Protein AF-A0A960WCB0-F1 (afdb_monomer_lite)

Secondary structure (DSSP, 8-state):
-EEEE-TT--EEEEEEEEEE-TTS--SS---THHHHHHHHHHHHHHT-SEEEEEE--STT-HHHHSS-EE-TTTSTTEEEE-GGGHHHHHHHHHHHHHHHHHHHHHHHHHHHHHHHHHHHHHHHHHHHHHHHHHHHHHHHHHHHHHHHHHHHHHHHHHHHHHHHHHHHHHHHHHHHHHT--HHHHSTT-HHHHHHHHHHHT-

Radius of gyration: 57.22 Å; chains: 1; bounding box: 114×31×148 Å

Foldseek 3Di:
DDWDADPVRHTLFFEQEDEEEQPPPDPDQDDPVVCQVVQLVVCVVVVGPAYEYAYCGPVVDPQQVVAWHDPCVPPNRYIYHHPVCVVVVVVVSSVVSVVVVVVVVVVVVVVVVVVVVVVVVVVVVVVVVVVVVVVVVVVVVVVVVVVVVVVVVVVVVVVVVVVVVVVVVVVVVVVVVVVDDQCVVCVPPPVSVVVVVVVVVD

pLDDT: mean 84.19, std 10.33, range [48.31, 97.69]

Structure (mmCIF, N/CA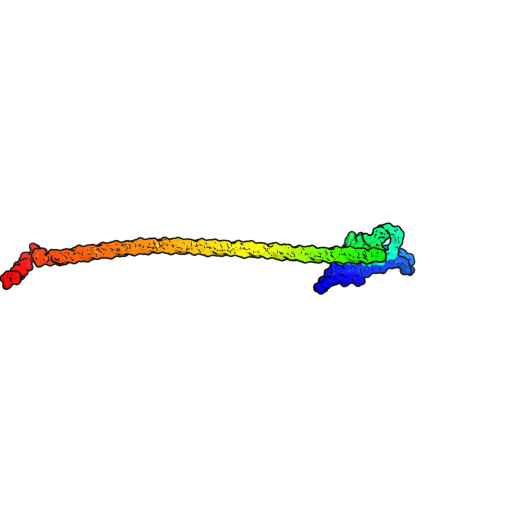/C/O backbone):
data_AF-A0A960WCB0-F1
#
_entry.id   AF-A0A960WCB0-F1
#
loop_
_atom_site.group_PDB
_atom_site.id
_atom_site.type_symbol
_atom_site.label_atom_id
_atom_site.label_alt_id
_atom_site.label_comp_id
_atom_site.label_asym_id
_atom_site.label_entity_id
_atom_site.label_seq_id
_atom_site.pdbx_PDB_ins_code
_atom_site.Cartn_x
_atom_site.Cartn_y
_atom_site.Cartn_z
_atom_site.occupancy
_atom_site.B_iso_or_equiv
_atom_site.auth_seq_id
_atom_site.auth_comp_id
_atom_site.auth_asym_id
_atom_site.auth_atom_id
_atom_site.pdbx_PDB_model_num
ATOM 1 N N . MET A 1 1 ? 25.087 11.482 -22.850 1.00 85.00 1 MET A N 1
ATOM 2 C CA . MET A 1 1 ? 24.171 11.096 -21.756 1.00 85.00 1 MET A CA 1
ATOM 3 C C . MET A 1 1 ? 22.930 11.956 -21.861 1.00 85.00 1 MET A C 1
ATOM 5 O O . MET A 1 1 ? 23.076 13.159 -22.033 1.00 85.00 1 MET A O 1
ATOM 9 N N . TYR A 1 2 ? 21.753 11.348 -21.784 1.00 89.88 2 TYR A N 1
ATOM 10 C CA . TYR A 1 2 ? 20.460 12.027 -21.807 1.00 89.88 2 TYR A CA 1
ATOM 11 C C . TYR A 1 2 ? 19.720 11.721 -20.504 1.00 89.88 2 TYR A C 1
ATOM 13 O O . TYR A 1 2 ? 19.703 10.568 -20.077 1.00 89.88 2 TYR A O 1
ATOM 21 N N . ARG A 1 3 ? 19.157 12.742 -19.859 1.00 92.56 3 ARG A N 1
ATOM 22 C CA . ARG A 1 3 ? 18.283 12.606 -18.690 1.00 92.56 3 ARG A CA 1
ATOM 23 C C . ARG A 1 3 ? 17.112 13.559 -18.855 1.00 92.56 3 ARG A C 1
ATOM 25 O O . ARG A 1 3 ? 17.323 14.714 -19.218 1.00 92.56 3 ARG A O 1
ATOM 32 N N . GLU A 1 4 ? 15.918 13.078 -18.563 1.00 90.56 4 GLU A N 1
ATOM 33 C CA . GLU A 1 4 ? 14.701 13.879 -18.531 1.00 90.56 4 GLU A CA 1
ATOM 34 C C . GLU A 1 4 ? 14.020 13.689 -17.178 1.00 90.56 4 GLU A C 1
ATOM 36 O O . GLU A 1 4 ? 13.984 12.579 -16.646 1.00 90.56 4 GLU A O 1
ATOM 41 N N . ALA A 1 5 ? 13.498 14.777 -16.625 1.00 88.81 5 ALA A N 1
ATOM 42 C CA . AL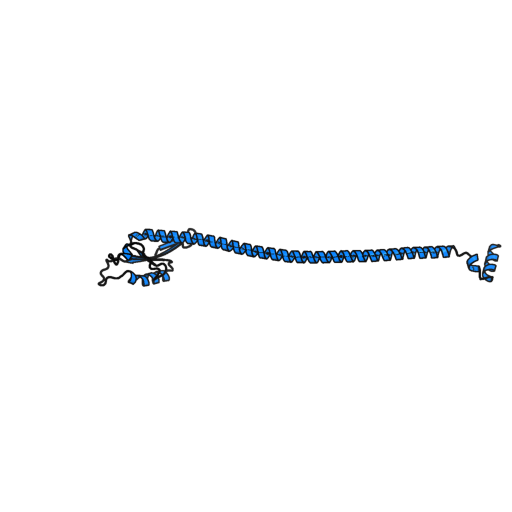A A 1 5 ? 12.741 14.788 -15.385 1.00 88.81 5 ALA A CA 1
ATOM 43 C C . ALA A 1 5 ? 11.401 15.495 -15.604 1.00 88.81 5 ALA A C 1
ATOM 45 O O . ALA A 1 5 ? 11.276 16.320 -16.511 1.00 88.81 5 ALA A O 1
ATOM 46 N N . ASP A 1 6 ? 10.417 15.162 -14.777 1.00 84.69 6 ASP A N 1
ATOM 47 C CA . ASP A 1 6 ? 9.120 15.829 -14.759 1.00 84.69 6 ASP A CA 1
ATOM 48 C C . ASP A 1 6 ? 9.189 17.206 -14.067 1.00 84.69 6 ASP A C 1
ATOM 50 O O . ASP A 1 6 ? 10.235 17.645 -13.575 1.00 84.69 6 ASP A O 1
ATOM 54 N N . GLU A 1 7 ? 8.051 17.900 -14.005 1.00 83.94 7 GLU A N 1
ATOM 55 C CA . GLU A 1 7 ? 7.914 19.203 -13.335 1.00 83.94 7 GLU A CA 1
ATOM 56 C C . GLU A 1 7 ? 8.253 19.148 -11.834 1.00 83.94 7 GLU A C 1
ATOM 58 O O . GLU A 1 7 ? 8.684 20.144 -11.250 1.00 83.94 7 GLU A O 1
ATOM 63 N N . SER A 1 8 ? 8.124 17.971 -11.216 1.00 82.12 8 SER A N 1
ATOM 64 C CA . SER A 1 8 ? 8.460 17.712 -9.812 1.00 82.12 8 SER A CA 1
ATOM 65 C C . SER A 1 8 ? 9.930 17.315 -9.610 1.00 82.12 8 SER A C 1
ATOM 67 O O . SER A 1 8 ? 10.325 16.975 -8.494 1.00 82.12 8 SER A O 1
ATOM 69 N N . LYS A 1 9 ? 10.762 17.389 -10.662 1.00 81.00 9 LYS A N 1
ATOM 70 C CA . LYS A 1 9 ? 12.168 16.944 -10.698 1.00 81.00 9 LYS A CA 1
ATOM 71 C C . LYS A 1 9 ? 12.360 15.442 -10.453 1.00 81.00 9 LYS A C 1
ATOM 73 O O . LYS A 1 9 ? 13.474 15.012 -10.148 1.00 81.00 9 LYS A O 1
ATOM 78 N N . THR A 1 10 ? 11.315 14.638 -10.615 1.00 82.38 10 THR A N 1
ATOM 79 C CA . THR A 1 10 ? 11.418 13.178 -10.627 1.00 82.38 10 THR A CA 1
ATOM 80 C C . THR A 1 10 ? 11.979 12.747 -11.972 1.00 82.38 10 THR A C 1
ATOM 82 O O . THR A 1 10 ? 11.472 13.146 -13.018 1.00 82.38 10 THR A O 1
ATOM 85 N N . GLU A 1 11 ? 13.035 11.936 -11.970 1.00 86.00 11 GLU A N 1
ATOM 86 C CA . GLU A 1 11 ? 13.605 11.415 -13.212 1.00 86.00 11 GLU A CA 1
ATOM 87 C C . GLU A 1 11 ? 12.583 10.539 -13.952 1.00 86.00 11 GLU A C 1
ATOM 89 O O . GLU A 1 11 ? 12.097 9.546 -13.411 1.00 86.00 11 GLU A O 1
ATOM 94 N N . ILE A 1 12 ? 12.274 10.919 -15.194 1.00 86.94 12 ILE A N 1
ATOM 95 C CA . ILE A 1 12 ? 11.419 10.164 -16.112 1.00 86.94 12 ILE A CA 1
ATOM 96 C C . ILE A 1 12 ? 12.257 9.099 -16.805 1.00 86.94 12 ILE A C 1
ATOM 98 O O . ILE A 1 12 ? 11.870 7.941 -16.840 1.00 86.94 12 ILE A O 1
ATOM 102 N N . ILE A 1 13 ? 13.400 9.481 -17.374 1.00 90.81 13 ILE A N 1
ATOM 103 C CA . ILE A 1 13 ? 14.249 8.571 -18.142 1.00 90.81 13 ILE A CA 1
ATOM 104 C C . ILE A 1 13 ? 15.707 9.013 -18.070 1.00 90.81 13 ILE A C 1
ATOM 106 O O . ILE A 1 13 ? 16.021 10.202 -18.139 1.00 90.81 13 ILE A O 1
ATOM 110 N N . SER A 1 14 ? 16.619 8.042 -18.014 1.00 93.56 14 SER A N 1
ATOM 111 C CA . SER A 1 14 ? 18.050 8.270 -18.187 1.00 93.56 14 SER A CA 1
ATOM 112 C C . SER A 1 14 ? 18.688 7.264 -19.140 1.00 93.56 14 SER A C 1
ATOM 114 O O . SER A 1 14 ? 18.562 6.051 -18.983 1.00 93.56 14 SER A O 1
ATOM 116 N N . VAL A 1 15 ? 19.402 7.777 -20.144 1.00 93.75 15 VAL A N 1
ATOM 117 C CA . VAL A 1 15 ? 20.018 6.983 -21.213 1.00 93.75 15 VAL A CA 1
ATOM 118 C C . VAL A 1 15 ? 21.499 7.322 -21.343 1.00 93.75 15 VAL A C 1
ATOM 120 O O . VAL A 1 15 ? 21.900 8.479 -21.538 1.00 93.75 15 VAL A O 1
ATOM 123 N N . MET A 1 16 ? 22.342 6.297 -21.242 1.00 95.56 16 MET A N 1
ATOM 124 C CA . MET A 1 16 ? 23.743 6.377 -21.633 1.00 95.56 16 MET A CA 1
ATOM 125 C C . MET A 1 16 ? 23.880 6.078 -23.125 1.00 95.56 16 MET A C 1
ATOM 127 O O . MET A 1 16 ? 23.311 5.112 -23.614 1.00 95.56 16 MET A O 1
ATOM 131 N N . PHE A 1 17 ? 24.649 6.897 -23.837 1.00 92.00 17 PHE A N 1
ATOM 132 C CA . PHE A 1 17 ? 24.865 6.739 -25.272 1.00 92.00 17 PHE A CA 1
ATOM 133 C C . PHE A 1 17 ? 26.343 6.555 -25.571 1.00 92.00 17 PHE A C 1
ATOM 135 O O . PHE A 1 17 ? 27.166 7.300 -25.036 1.00 92.00 17 PHE A O 1
ATOM 142 N N . GLU A 1 18 ? 26.653 5.645 -26.486 1.00 93.00 18 GLU A N 1
ATOM 143 C CA . GLU A 1 18 ? 27.959 5.553 -27.138 1.00 93.00 18 GLU A CA 1
ATOM 144 C C . GLU A 1 18 ? 27.755 5.537 -28.654 1.00 93.00 18 GLU A C 1
ATOM 146 O O . GLU A 1 18 ? 26.858 4.864 -29.150 1.00 93.00 18 GLU A 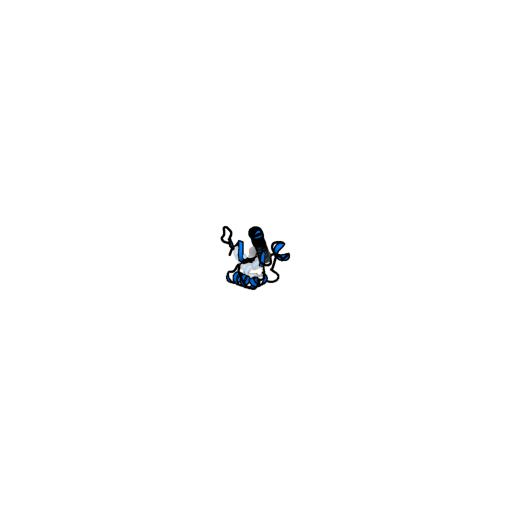O 1
ATOM 151 N N . MET A 1 19 ? 28.549 6.320 -29.386 1.00 89.94 19 MET A N 1
ATOM 152 C CA . MET A 1 19 ? 28.465 6.430 -30.845 1.00 89.94 19 MET A CA 1
ATOM 153 C C . MET A 1 19 ? 29.678 5.758 -31.492 1.00 89.94 19 MET A C 1
ATOM 155 O O . MET A 1 19 ? 30.805 5.944 -31.022 1.00 89.94 19 MET A O 1
ATOM 159 N N . LYS A 1 20 ? 29.461 4.987 -32.563 1.00 89.56 20 LYS A N 1
ATOM 160 C CA . LYS A 1 20 ? 30.517 4.337 -33.353 1.00 89.56 20 LYS A CA 1
ATOM 161 C C . LYS A 1 20 ? 30.297 4.524 -34.843 1.00 89.56 20 LYS A C 1
ATOM 163 O O . LYS A 1 20 ? 29.190 4.352 -35.345 1.00 89.56 20 LYS A O 1
ATOM 168 N N . ASN A 1 21 ? 31.381 4.845 -35.537 1.00 83.06 21 ASN A N 1
ATOM 169 C CA . ASN A 1 21 ? 31.424 4.981 -36.984 1.00 83.06 21 ASN A CA 1
ATOM 170 C C . ASN A 1 21 ? 32.493 4.038 -37.558 1.00 83.06 21 ASN A C 1
ATOM 172 O O . ASN A 1 21 ? 33.471 3.739 -36.877 1.00 83.06 21 ASN A O 1
ATOM 176 N N . GLU A 1 22 ? 32.315 3.586 -38.798 1.00 67.38 22 GLU A N 1
ATOM 177 C CA . GLU A 1 22 ? 33.285 2.746 -39.520 1.00 67.38 22 GLU A CA 1
ATOM 178 C C . GLU A 1 22 ? 34.533 3.523 -39.975 1.00 67.38 22 GLU A C 1
ATOM 180 O O . GLU A 1 22 ? 35.530 2.912 -40.343 1.00 67.38 22 GLU A O 1
ATOM 185 N N . GLY A 1 23 ? 34.496 4.859 -39.925 1.00 61.91 23 GLY A N 1
ATOM 186 C CA . GLY A 1 23 ? 35.533 5.748 -40.463 1.00 61.91 23 GLY A CA 1
ATOM 187 C C . GLY A 1 23 ? 36.812 5.931 -39.636 1.00 61.91 23 GLY A C 1
ATOM 188 O O . GLY A 1 23 ? 37.654 6.720 -40.052 1.00 61.91 23 GLY A O 1
ATOM 189 N N . ASP A 1 24 ? 36.987 5.245 -38.503 1.00 50.78 24 ASP A N 1
ATOM 190 C CA . ASP A 1 24 ? 38.241 5.325 -37.742 1.00 50.78 24 ASP A CA 1
ATOM 191 C C . ASP A 1 24 ? 39.216 4.244 -38.226 1.00 50.78 24 ASP A C 1
ATOM 193 O O . ASP A 1 24 ? 39.050 3.059 -37.920 1.00 50.78 24 ASP A O 1
ATOM 197 N N . GLU A 1 25 ? 40.230 4.689 -38.979 1.00 48.31 25 GLU A N 1
ATOM 198 C CA . GLU A 1 25 ? 41.393 3.966 -39.515 1.00 48.31 25 GLU A CA 1
ATOM 199 C C . GLU A 1 25 ? 42.088 3.072 -38.468 1.00 48.31 25 GLU A C 1
ATOM 201 O O . GLU A 1 25 ? 43.167 3.359 -37.952 1.00 48.31 25 GLU A O 1
ATOM 206 N N . THR A 1 26 ? 41.470 1.950 -38.127 1.00 52.84 26 THR A N 1
ATOM 207 C CA . THR A 1 26 ? 42.063 0.922 -37.283 1.00 52.84 26 THR A CA 1
ATOM 208 C C . THR A 1 26 ? 42.160 -0.358 -38.087 1.00 52.84 26 THR A C 1
ATOM 210 O O . THR A 1 26 ? 41.200 -0.812 -38.704 1.00 52.84 26 THR A O 1
ATOM 213 N N . SER A 1 27 ? 43.349 -0.959 -38.076 1.00 53.19 27 SER A N 1
ATOM 214 C CA . SER A 1 27 ? 43.740 -2.124 -38.881 1.00 53.19 27 SER A CA 1
ATOM 215 C C . SER A 1 27 ? 42.931 -3.404 -38.600 1.00 53.19 27 SER A C 1
ATOM 217 O O . SER A 1 27 ? 43.226 -4.457 -39.154 1.00 53.19 27 SER A O 1
ATOM 219 N N . THR A 1 28 ? 41.914 -3.335 -37.735 1.00 60.34 28 THR A N 1
ATOM 220 C CA . THR A 1 28 ? 40.979 -4.415 -37.404 1.00 60.34 28 THR A CA 1
ATOM 221 C C . THR A 1 28 ? 39.558 -3.855 -37.323 1.00 60.34 28 THR A C 1
ATOM 223 O O . THR A 1 28 ? 39.272 -2.985 -36.503 1.00 60.34 28 THR A O 1
ATOM 226 N N . LYS A 1 29 ? 38.652 -4.364 -38.170 1.00 70.94 29 LYS A N 1
ATOM 227 C CA . LYS A 1 29 ? 37.218 -4.046 -38.105 1.00 70.94 29 LYS A CA 1
ATOM 228 C C . LYS A 1 29 ? 36.665 -4.505 -36.750 1.00 70.94 29 LYS A C 1
ATOM 230 O O . LYS A 1 29 ? 36.654 -5.703 -36.472 1.00 70.94 29 LYS A O 1
ATOM 235 N N . LYS A 1 30 ? 36.228 -3.561 -35.914 1.00 82.62 30 LYS A N 1
ATOM 236 C CA . LYS A 1 30 ? 35.593 -3.842 -34.616 1.00 82.62 30 LYS A CA 1
ATOM 237 C C . LYS A 1 30 ? 34.113 -4.162 -34.794 1.00 82.62 30 LYS A C 1
ATOM 239 O O . LYS A 1 30 ? 33.475 -3.630 -35.702 1.00 82.62 30 LYS A O 1
ATOM 244 N N . LYS A 1 31 ? 33.573 -5.003 -33.915 1.00 89.31 31 LYS A N 1
ATOM 245 C CA . LYS A 1 31 ? 32.153 -5.371 -33.890 1.00 89.31 31 LYS A CA 1
ATOM 246 C C . LYS A 1 31 ? 31.395 -4.556 -32.852 1.00 89.31 31 LYS A C 1
ATOM 248 O O . LYS A 1 31 ? 31.978 -4.052 -31.893 1.00 89.31 31 LYS A O 1
ATOM 253 N N . ASN A 1 32 ? 30.077 -4.471 -33.001 1.00 89.38 32 ASN A N 1
ATOM 254 C CA . ASN A 1 32 ? 29.201 -3.797 -32.042 1.00 89.38 32 ASN A CA 1
ATOM 255 C C . ASN A 1 32 ? 29.340 -4.372 -30.627 1.00 89.38 32 ASN A C 1
ATOM 257 O O . ASN A 1 32 ? 29.374 -3.629 -29.644 1.00 89.38 32 ASN A O 1
ATOM 261 N N . GLU A 1 33 ? 29.496 -5.692 -30.526 1.00 90.44 33 GLU A N 1
ATOM 262 C CA . GLU A 1 33 ? 29.643 -6.388 -29.249 1.00 90.44 33 GLU A CA 1
ATOM 263 C C . GLU A 1 33 ? 30.874 -5.972 -28.435 1.00 90.44 33 GLU A C 1
ATOM 265 O O . GLU A 1 33 ? 30.821 -6.037 -27.203 1.00 90.44 33 GLU A O 1
ATOM 270 N N . ASP A 1 34 ? 31.941 -5.504 -29.091 1.00 91.25 34 ASP A N 1
ATOM 271 C CA . ASP A 1 34 ? 33.197 -5.113 -28.439 1.00 91.25 34 ASP A CA 1
ATOM 272 C C . ASP A 1 34 ? 33.027 -3.875 -27.539 1.00 91.25 34 ASP A C 1
ATOM 274 O O . ASP A 1 34 ? 33.838 -3.624 -26.646 1.00 91.25 34 ASP A O 1
ATOM 278 N N . PHE A 1 35 ? 31.962 -3.095 -27.753 1.00 93.25 35 PHE A N 1
ATOM 279 C CA . PHE A 1 35 ? 31.705 -1.843 -27.037 1.00 93.25 35 PHE A CA 1
ATOM 280 C C . PHE A 1 35 ? 30.689 -1.985 -25.899 1.00 93.25 35 PHE A C 1
ATOM 282 O O . PHE A 1 35 ? 30.670 -1.153 -24.992 1.00 93.25 35 PHE A O 1
ATOM 289 N N . LEU A 1 36 ? 29.882 -3.051 -25.891 1.00 93.94 36 LEU A N 1
ATOM 290 C CA . LEU A 1 36 ? 28.757 -3.193 -24.959 1.00 93.94 36 LEU A CA 1
ATOM 291 C C . LEU A 1 36 ? 29.195 -3.223 -23.492 1.00 93.94 36 LEU A C 1
ATOM 293 O O . LEU A 1 36 ? 28.556 -2.600 -22.651 1.00 93.94 36 LEU A O 1
ATOM 297 N N . ASN A 1 37 ? 30.309 -3.894 -23.187 1.00 96.19 37 ASN A N 1
ATOM 298 C CA . ASN A 1 37 ? 30.811 -3.997 -21.816 1.00 96.19 37 ASN A CA 1
ATOM 299 C C . ASN A 1 37 ? 31.226 -2.633 -21.247 1.00 96.19 37 ASN A C 1
ATOM 301 O O . ASN A 1 37 ? 30.930 -2.299 -20.102 1.00 96.19 37 ASN A O 1
ATOM 305 N N . LYS A 1 38 ? 31.908 -1.826 -22.067 1.00 95.38 38 LYS A N 1
ATOM 306 C CA . LYS A 1 38 ? 32.337 -0.486 -21.668 1.00 95.38 38 LYS A CA 1
ATOM 307 C C . LYS A 1 38 ? 31.129 0.429 -21.482 1.00 95.38 38 LYS A C 1
ATOM 309 O O . LYS A 1 38 ? 31.036 1.108 -20.463 1.00 95.38 38 LYS A O 1
ATOM 314 N N . LEU A 1 39 ? 30.199 0.400 -22.434 1.00 96.06 39 LEU A N 1
ATOM 315 C CA . LEU A 1 39 ? 28.968 1.175 -22.370 1.00 96.06 39 LEU A CA 1
ATOM 316 C C . LEU A 1 39 ? 28.139 0.824 -21.125 1.00 96.06 39 LEU A C 1
ATOM 318 O O . LEU A 1 39 ? 27.625 1.722 -20.459 1.00 96.06 39 LEU A O 1
ATOM 322 N N . ASP A 1 40 ? 28.042 -0.459 -20.770 1.00 96.75 40 ASP A N 1
ATOM 323 C CA . ASP A 1 40 ? 27.351 -0.887 -19.553 1.00 96.75 40 ASP A CA 1
ATOM 324 C C . ASP A 1 40 ? 28.065 -0.409 -18.279 1.00 96.75 40 ASP A C 1
ATOM 326 O O . ASP A 1 40 ? 27.429 0.106 -17.357 1.00 96.75 40 ASP A O 1
ATOM 330 N N . ALA A 1 41 ? 29.398 -0.488 -18.239 1.00 96.50 41 ALA A N 1
ATOM 331 C CA . ALA A 1 41 ? 30.182 0.051 -17.131 1.00 96.50 41 ALA A CA 1
ATOM 332 C C . ALA A 1 41 ? 29.963 1.566 -16.959 1.00 96.50 41 ALA A C 1
ATOM 334 O O . ALA A 1 41 ? 29.756 2.042 -15.837 1.00 96.50 41 ALA A O 1
ATOM 335 N N . ASP A 1 42 ? 29.937 2.320 -18.060 1.00 95.50 42 ASP A N 1
ATOM 336 C CA . ASP A 1 42 ? 29.658 3.757 -18.055 1.00 95.50 42 ASP A CA 1
ATOM 337 C C . ASP A 1 42 ? 28.206 4.058 -17.635 1.00 95.50 42 ASP A C 1
ATOM 339 O O . ASP A 1 42 ? 27.978 4.978 -16.838 1.00 95.50 42 ASP A O 1
ATOM 343 N N . ARG A 1 43 ? 27.231 3.255 -18.092 1.00 95.94 43 ARG A N 1
ATOM 344 C CA . ARG A 1 43 ? 25.817 3.311 -17.671 1.00 95.94 43 ARG A CA 1
ATOM 345 C C . ARG A 1 43 ? 25.696 3.150 -16.157 1.00 95.94 43 ARG A C 1
ATOM 347 O O . ARG A 1 43 ? 25.088 4.002 -15.509 1.00 95.94 43 ARG A O 1
ATOM 354 N N . ASN A 1 44 ? 26.313 2.113 -15.593 1.00 95.00 44 ASN A N 1
ATOM 355 C CA . ASN A 1 44 ? 26.269 1.817 -14.160 1.00 95.00 44 ASN A CA 1
ATOM 356 C C . ASN A 1 44 ? 26.973 2.901 -13.335 1.00 95.00 44 ASN A C 1
ATOM 358 O O . ASN A 1 44 ? 26.407 3.409 -12.370 1.00 95.00 44 ASN A O 1
ATOM 362 N N . LYS A 1 45 ? 28.174 3.328 -13.749 1.00 95.00 45 LYS A N 1
ATOM 363 C CA . LYS A 1 45 ? 28.942 4.382 -13.064 1.00 95.00 45 LYS A CA 1
ATOM 364 C C . LYS A 1 45 ? 28.182 5.701 -12.992 1.00 95.00 45 LYS A C 1
ATOM 366 O O . LYS A 1 45 ? 28.331 6.458 -12.036 1.00 95.00 45 LYS A O 1
ATOM 371 N N . LYS A 1 46 ? 27.412 6.009 -14.032 1.00 93.19 46 LYS A N 1
ATOM 372 C CA . LYS A 1 46 ? 26.638 7.243 -14.110 1.00 93.19 46 LYS A CA 1
ATOM 373 C C . LYS A 1 46 ? 25.215 7.091 -13.592 1.00 93.19 46 LYS A C 1
ATOM 375 O O . LYS A 1 46 ? 24.556 8.118 -13.493 1.00 93.19 46 LYS A O 1
ATOM 380 N N . GLY A 1 47 ? 24.764 5.880 -13.258 1.00 92.50 47 GLY A N 1
ATOM 381 C CA . GLY A 1 47 ? 23.410 5.595 -12.783 1.00 92.50 47 GLY A CA 1
ATOM 382 C C . GLY A 1 47 ? 22.336 5.857 -13.840 1.00 92.50 47 GLY A C 1
ATOM 383 O O . GLY A 1 47 ? 21.333 6.496 -13.534 1.00 92.50 47 GLY A O 1
ATOM 384 N N . CYS A 1 48 ? 22.585 5.497 -15.100 1.00 92.88 48 CYS A N 1
ATOM 385 C CA . CYS A 1 48 ? 21.565 5.558 -16.152 1.00 92.88 48 CYS A CA 1
ATOM 386 C C . CYS A 1 48 ? 20.716 4.285 -16.160 1.00 92.88 48 CYS A C 1
ATOM 388 O O . CYS A 1 48 ? 21.235 3.181 -15.985 1.00 92.88 48 CYS A O 1
ATOM 390 N N . GLU A 1 49 ? 19.428 4.433 -16.446 1.00 92.25 49 GLU A N 1
ATOM 391 C CA . GLU A 1 49 ? 18.509 3.308 -16.580 1.00 92.25 49 GLU A CA 1
ATOM 392 C C . GLU A 1 49 ? 18.780 2.489 -17.850 1.00 92.25 49 GLU A C 1
ATOM 394 O O . GLU A 1 49 ? 18.868 1.264 -17.780 1.00 92.25 49 GLU A O 1
ATOM 399 N N . TYR A 1 50 ? 18.961 3.163 -18.987 1.00 93.00 50 TYR A N 1
ATOM 400 C CA . TYR A 1 50 ? 19.166 2.544 -20.297 1.00 93.00 50 TYR A CA 1
ATOM 401 C C . TYR A 1 50 ? 20.573 2.799 -20.831 1.00 93.00 50 TYR A C 1
ATOM 403 O O . TYR A 1 50 ? 21.207 3.812 -20.512 1.00 93.00 50 TYR A O 1
ATOM 411 N N . ALA A 1 51 ? 21.040 1.912 -21.706 1.00 95.81 51 ALA A N 1
ATOM 412 C CA . ALA A 1 51 ? 22.195 2.162 -22.557 1.00 95.81 51 ALA A CA 1
ATOM 413 C C . ALA A 1 51 ? 21.860 1.906 -24.024 1.00 95.81 51 ALA A C 1
ATOM 415 O O . ALA A 1 51 ? 21.187 0.937 -24.363 1.00 95.81 51 ALA A O 1
ATOM 416 N N . VAL A 1 52 ? 22.338 2.789 -24.895 1.00 93.44 52 VAL A N 1
ATOM 417 C CA . VAL A 1 52 ? 22.091 2.718 -26.331 1.00 93.44 52 VAL A CA 1
ATOM 418 C C . VAL A 1 52 ? 23.399 2.940 -27.084 1.00 93.44 52 VAL A C 1
ATOM 420 O O . VAL A 1 52 ? 23.994 4.020 -27.034 1.00 93.44 52 VAL A O 1
ATOM 423 N N . LEU A 1 53 ? 23.842 1.910 -27.798 1.00 93.69 53 LEU A N 1
ATOM 424 C CA . LEU A 1 53 ? 24.943 1.993 -28.747 1.00 93.69 53 LEU A CA 1
ATOM 425 C C . LEU A 1 53 ? 24.388 2.442 -30.102 1.00 93.69 53 LEU A C 1
ATOM 427 O O . LEU A 1 53 ? 23.617 1.728 -30.738 1.00 93.69 53 LEU A O 1
ATOM 431 N N . VAL A 1 54 ? 24.793 3.621 -30.557 1.00 90.12 54 VAL A N 1
ATOM 432 C CA . VAL A 1 54 ? 24.473 4.139 -31.889 1.00 90.12 54 VAL A CA 1
ATOM 433 C C . VAL A 1 54 ? 25.635 3.796 -32.805 1.00 90.12 54 VAL A C 1
ATOM 435 O O . VAL A 1 54 ? 26.720 4.354 -32.655 1.00 90.12 54 VAL A O 1
ATOM 438 N N . SER A 1 55 ? 25.442 2.872 -33.737 1.00 89.06 55 SER A N 1
ATOM 439 C CA . SER A 1 55 ? 26.553 2.325 -34.510 1.00 89.06 55 SER A CA 1
ATOM 440 C C . SER A 1 55 ? 26.288 2.288 -36.006 1.00 89.06 55 SER A C 1
ATOM 442 O O . SER A 1 55 ? 25.217 1.882 -36.457 1.00 89.06 55 SER A O 1
ATOM 444 N N . LEU A 1 56 ? 27.304 2.658 -36.781 1.00 86.50 56 LEU A N 1
ATOM 445 C CA . LEU A 1 56 ? 27.396 2.393 -38.217 1.00 86.50 56 LEU A CA 1
ATOM 446 C C . LEU A 1 56 ? 28.264 1.167 -38.541 1.00 86.50 56 LEU A C 1
ATOM 448 O O . LEU A 1 56 ? 28.379 0.822 -39.706 1.00 86.50 56 LEU A O 1
ATOM 452 N N . LEU A 1 57 ? 28.832 0.492 -37.532 1.00 87.25 57 LEU A N 1
ATOM 453 C CA . LEU A 1 57 ? 29.659 -0.705 -37.718 1.00 87.25 57 LEU A CA 1
ATOM 454 C C . LEU A 1 57 ? 28.854 -1.883 -38.255 1.00 87.25 57 LEU A C 1
ATOM 456 O O . LEU A 1 57 ? 27.672 -2.030 -37.936 1.00 87.25 57 LEU A O 1
ATOM 460 N N . GLU A 1 58 ? 29.532 -2.780 -38.964 1.00 83.88 58 GLU A N 1
ATOM 461 C CA . GLU A 1 58 ? 28.924 -3.989 -39.518 1.00 83.88 58 GLU A CA 1
ATOM 462 C C . GLU A 1 58 ? 27.781 -3.615 -40.472 1.00 83.88 58 GLU A C 1
ATOM 464 O O . GLU A 1 58 ? 26.643 -4.054 -40.298 1.00 83.88 58 GLU A O 1
ATOM 469 N N . ALA A 1 59 ? 28.067 -2.743 -41.446 1.00 79.56 59 ALA A N 1
ATOM 470 C CA . ALA A 1 59 ? 27.080 -2.236 -42.402 1.00 79.56 59 ALA A CA 1
ATOM 471 C C . ALA A 1 59 ? 26.319 -3.339 -43.164 1.00 79.56 59 ALA A C 1
ATOM 473 O O . ALA A 1 59 ? 25.155 -3.140 -43.493 1.00 79.56 59 ALA A O 1
ATOM 474 N N . ASP A 1 60 ? 26.921 -4.514 -43.368 1.00 79.75 60 ASP A N 1
ATOM 475 C CA . ASP A 1 60 ? 26.301 -5.654 -44.065 1.00 79.75 60 ASP A CA 1
ATOM 476 C C . ASP A 1 60 ? 25.508 -6.597 -43.131 1.00 79.75 60 ASP A C 1
ATOM 478 O O . ASP A 1 60 ? 24.947 -7.595 -43.578 1.00 79.75 60 ASP A O 1
ATOM 482 N N . ASN A 1 61 ? 25.462 -6.325 -41.821 1.00 81.00 61 ASN A N 1
ATOM 483 C CA . ASN A 1 61 ? 24.798 -7.196 -40.849 1.00 81.00 61 ASN A CA 1
ATOM 484 C C . ASN A 1 61 ? 23.282 -6.924 -40.801 1.00 81.00 61 ASN A C 1
ATOM 486 O O . ASN A 1 61 ? 22.833 -5.897 -40.283 1.00 81.00 61 ASN A O 1
ATOM 490 N N . GLU A 1 62 ? 22.489 -7.872 -41.313 1.00 78.12 62 GLU A N 1
ATOM 491 C CA . GLU A 1 62 ? 21.024 -7.773 -41.396 1.00 78.12 62 GLU A CA 1
ATOM 492 C C . GLU A 1 62 ? 20.354 -7.514 -40.040 1.00 78.12 62 GLU A C 1
ATOM 494 O O . GLU A 1 62 ? 19.416 -6.716 -39.964 1.00 78.12 62 GLU A O 1
ATOM 499 N N . LEU A 1 63 ? 20.863 -8.109 -38.954 1.00 80.75 63 LEU A N 1
ATOM 500 C CA . LEU A 1 63 ? 20.290 -7.954 -37.615 1.00 80.75 63 LEU A CA 1
ATOM 501 C C . LEU A 1 63 ? 20.273 -6.480 -37.188 1.00 80.75 63 LEU A C 1
ATOM 503 O O . LEU A 1 63 ? 19.233 -5.958 -36.794 1.00 80.75 63 LEU A O 1
ATOM 507 N N . TYR A 1 64 ? 21.408 -5.789 -37.326 1.00 78.56 64 TYR A N 1
ATOM 508 C CA . TYR A 1 64 ? 21.543 -4.378 -36.946 1.00 78.56 64 TYR A CA 1
ATOM 509 C C . TYR A 1 64 ? 20.913 -3.413 -37.955 1.00 78.56 64 TYR A C 1
ATOM 511 O O . TYR A 1 64 ? 20.632 -2.266 -37.614 1.00 78.56 64 TYR A O 1
ATOM 519 N N . ASN A 1 65 ? 20.659 -3.863 -39.184 1.00 75.00 65 ASN A N 1
ATOM 520 C CA . ASN A 1 65 ? 19.989 -3.062 -40.209 1.00 75.00 65 ASN A CA 1
ATOM 521 C C . ASN A 1 65 ? 18.460 -3.123 -40.134 1.00 75.00 65 ASN A C 1
ATOM 523 O O . ASN A 1 65 ? 17.795 -2.240 -40.672 1.00 75.00 65 ASN A O 1
ATOM 527 N N . THR A 1 66 ? 17.903 -4.121 -39.443 1.00 69.38 66 THR A N 1
ATOM 528 C CA . THR A 1 66 ? 16.449 -4.328 -39.338 1.00 69.38 66 THR A CA 1
ATOM 529 C C . THR A 1 66 ? 15.769 -3.320 -38.400 1.00 69.38 66 THR A C 1
ATOM 531 O O . THR A 1 66 ? 14.560 -3.111 -38.493 1.00 69.38 66 THR A O 1
ATOM 534 N N . GLY A 1 67 ? 16.516 -2.641 -37.520 1.00 74.69 67 GLY A N 1
ATOM 535 C CA . GLY A 1 67 ? 15.949 -1.602 -36.662 1.00 74.69 67 GLY A CA 1
ATOM 536 C C . GLY A 1 67 ? 16.671 -1.400 -35.336 1.00 74.69 67 GLY A C 1
ATOM 537 O O . GLY A 1 67 ? 17.891 -1.262 -35.278 1.00 74.69 67 GLY A O 1
ATOM 538 N N . ILE A 1 68 ? 15.878 -1.340 -34.266 1.00 84.88 68 ILE A N 1
ATOM 539 C CA . ILE A 1 68 ? 16.345 -1.269 -32.880 1.00 84.88 68 ILE A CA 1
ATOM 540 C C . ILE A 1 68 ? 16.573 -2.702 -32.404 1.00 84.88 68 ILE A C 1
ATOM 542 O O . ILE A 1 68 ? 15.619 -3.468 -32.275 1.00 84.88 68 ILE A O 1
ATOM 546 N N . VAL A 1 69 ? 17.825 -3.061 -32.138 1.00 87.88 69 VAL A N 1
ATOM 547 C CA . VAL A 1 69 ? 18.188 -4.395 -31.653 1.00 87.88 69 VAL A CA 1
ATOM 548 C C . VAL A 1 69 ? 18.265 -4.378 -30.134 1.00 87.88 69 VAL A C 1
ATOM 550 O O . VAL A 1 69 ? 19.018 -3.595 -29.553 1.00 87.88 69 VAL A O 1
ATOM 553 N N . ASP A 1 70 ? 17.493 -5.252 -29.494 1.00 85.88 70 ASP A N 1
ATOM 554 C CA . ASP A 1 70 ? 17.533 -5.462 -28.050 1.00 85.88 70 ASP A CA 1
ATOM 555 C C . ASP A 1 70 ? 18.692 -6.394 -27.665 1.00 85.88 70 ASP A C 1
ATOM 557 O O . ASP A 1 70 ? 18.763 -7.544 -28.098 1.00 85.88 70 ASP A O 1
ATOM 561 N N . MET A 1 71 ? 19.597 -5.893 -26.825 1.00 90.69 71 MET A N 1
ATOM 562 C CA . MET A 1 71 ? 20.737 -6.629 -26.272 1.00 90.69 71 MET A CA 1
ATOM 563 C C . MET A 1 71 ? 20.554 -6.939 -24.779 1.00 90.69 71 MET A C 1
ATOM 565 O O . MET A 1 71 ? 21.521 -7.301 -24.099 1.00 90.69 71 MET A O 1
ATOM 569 N N . SER A 1 72 ? 19.323 -6.837 -24.262 1.00 86.62 72 SER A N 1
ATOM 570 C CA . SER A 1 72 ? 18.975 -7.079 -22.854 1.00 86.62 72 SER A CA 1
ATOM 571 C C . SER A 1 72 ? 19.327 -8.478 -22.353 1.00 86.62 72 SER A C 1
ATOM 573 O O . SER A 1 72 ? 19.539 -8.660 -21.156 1.00 86.62 72 SER A O 1
ATOM 575 N N . TYR A 1 73 ? 19.458 -9.454 -23.256 1.00 88.44 73 TYR A N 1
ATOM 576 C CA . TYR A 1 73 ? 19.932 -10.802 -22.933 1.00 88.44 73 TYR A CA 1
ATOM 577 C C . TYR A 1 73 ? 21.406 -10.841 -22.490 1.00 88.44 73 TYR A C 1
ATOM 579 O O . TYR A 1 73 ? 21.809 -11.778 -21.804 1.00 88.44 73 TYR A O 1
ATOM 587 N N . LYS A 1 74 ? 22.213 -9.847 -22.890 1.00 91.50 74 LYS A N 1
ATOM 588 C CA . LYS A 1 74 ? 23.638 -9.733 -22.542 1.00 91.50 74 LYS A CA 1
ATOM 589 C C . LYS A 1 74 ? 23.868 -8.686 -21.453 1.00 91.50 74 LYS A C 1
ATOM 591 O O . LYS A 1 74 ? 24.582 -8.957 -20.493 1.00 91.50 74 LYS A O 1
ATOM 596 N N . TYR A 1 75 ? 23.249 -7.514 -21.596 1.00 92.88 75 TYR A N 1
ATOM 597 C CA . TYR A 1 75 ? 23.303 -6.420 -20.624 1.00 92.88 75 TYR A CA 1
ATOM 598 C C . TYR A 1 75 ? 21.903 -5.830 -20.451 1.00 92.88 75 TYR A C 1
ATOM 600 O O . TYR A 1 75 ? 21.337 -5.391 -21.448 1.00 92.88 75 TYR A O 1
ATOM 608 N N . PRO A 1 76 ? 21.326 -5.783 -19.239 1.00 91.25 76 PRO A N 1
ATOM 609 C CA . PRO A 1 76 ? 19.950 -5.333 -19.048 1.00 91.25 76 PRO A CA 1
ATOM 610 C C . PRO A 1 76 ? 19.692 -3.937 -19.627 1.00 91.25 76 PRO A C 1
ATOM 612 O O . PRO A 1 76 ? 20.472 -3.017 -19.382 1.00 91.25 76 PRO A O 1
ATOM 615 N N . LYS A 1 77 ? 18.564 -3.765 -20.334 1.00 92.12 77 LYS A N 1
ATOM 616 C CA . LYS A 1 77 ? 18.122 -2.469 -20.885 1.00 92.12 77 LYS A CA 1
ATOM 617 C C . LYS A 1 77 ? 19.142 -1.836 -21.852 1.00 92.12 77 LYS A C 1
ATOM 619 O O . LYS A 1 77 ? 19.285 -0.610 -21.907 1.00 92.12 77 LYS A O 1
ATOM 624 N N . MET A 1 78 ? 19.850 -2.684 -22.597 1.00 93.75 78 MET A N 1
ATOM 625 C CA . MET A 1 78 ? 20.842 -2.306 -23.601 1.00 93.75 78 MET A CA 1
ATOM 626 C C . MET A 1 78 ? 20.257 -2.439 -25.004 1.00 93.75 78 MET A C 1
ATOM 628 O O . MET A 1 78 ? 19.722 -3.489 -25.347 1.00 93.75 78 MET A O 1
ATOM 632 N N . TYR A 1 79 ? 20.440 -1.423 -25.843 1.00 91.12 79 TYR A N 1
ATOM 633 C CA . TYR A 1 79 ? 20.008 -1.449 -27.239 1.00 91.12 79 TYR A CA 1
ATOM 634 C C . TYR A 1 79 ? 21.141 -1.065 -28.184 1.00 91.12 79 TYR A C 1
ATOM 636 O O . TYR A 1 79 ? 21.999 -0.248 -27.848 1.00 91.12 79 TYR A O 1
ATOM 644 N N . VAL A 1 80 ? 21.117 -1.618 -29.393 1.00 90.50 80 VAL A N 1
ATOM 645 C CA . VAL A 1 80 ? 21.978 -1.197 -30.503 1.00 90.50 80 VAL A CA 1
ATOM 646 C C . VAL A 1 80 ? 21.089 -0.659 -31.610 1.00 90.50 80 VAL A C 1
ATOM 648 O O . VAL A 1 80 ? 20.114 -1.301 -31.999 1.00 90.50 80 VAL A O 1
ATOM 651 N N . IL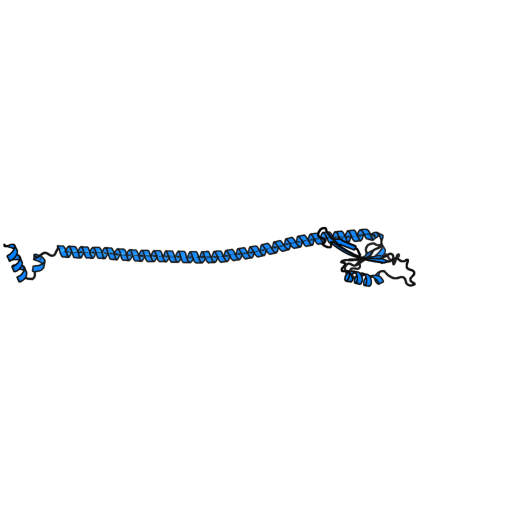E A 1 81 ? 21.409 0.529 -32.108 1.00 87.06 81 ILE A N 1
ATOM 652 C CA . ILE A 1 81 ? 20.625 1.199 -33.142 1.00 87.06 81 ILE A CA 1
ATOM 653 C C . ILE A 1 81 ? 21.524 1.766 -34.234 1.00 87.06 81 ILE A C 1
ATOM 655 O O . ILE A 1 81 ? 22.671 2.149 -33.991 1.00 87.06 81 ILE A O 1
ATOM 659 N N . ARG A 1 82 ? 20.955 1.933 -35.426 1.00 84.38 82 ARG A N 1
ATOM 660 C CA . ARG A 1 82 ? 21.503 2.851 -36.429 1.00 84.38 82 ARG A CA 1
ATOM 661 C C . ARG A 1 82 ? 21.092 4.304 -36.121 1.00 84.38 82 ARG A C 1
ATOM 663 O O . ARG A 1 82 ? 20.049 4.510 -35.491 1.00 84.38 82 ARG A O 1
ATOM 670 N N . PRO A 1 83 ? 21.844 5.324 -36.582 1.00 84.56 83 PRO A N 1
ATOM 671 C CA . PRO A 1 83 ? 21.545 6.731 -36.292 1.00 84.56 83 PRO A CA 1
ATOM 672 C C . PRO A 1 83 ? 20.119 7.181 -36.650 1.00 84.56 83 PRO A C 1
ATOM 674 O O . PRO A 1 83 ? 19.536 7.982 -35.923 1.00 84.56 83 PRO A O 1
ATOM 677 N N . GLN A 1 84 ? 19.512 6.635 -37.709 1.00 81.62 84 GLN A N 1
ATOM 678 C CA . GLN A 1 84 ? 18.140 6.969 -38.116 1.00 81.62 84 GLN A CA 1
ATOM 679 C C . GLN A 1 84 ? 17.071 6.581 -37.082 1.00 81.62 84 GLN A C 1
ATOM 681 O O . GLN A 1 84 ? 15.997 7.176 -37.057 1.00 81.62 84 GLN A O 1
ATOM 686 N N . PHE A 1 85 ? 17.361 5.623 -36.196 1.00 79.62 85 PHE A N 1
ATOM 687 C CA . PHE A 1 85 ? 16.441 5.189 -35.142 1.00 79.62 85 PHE A CA 1
ATOM 688 C C . PHE A 1 85 ? 16.633 5.942 -33.821 1.00 79.62 85 PHE A C 1
ATOM 690 O O . PHE A 1 85 ? 15.939 5.645 -32.851 1.00 79.62 85 PHE A O 1
ATOM 697 N N . PHE A 1 86 ? 17.530 6.935 -33.770 1.00 82.06 86 PHE A N 1
ATOM 698 C CA . PHE A 1 86 ? 17.857 7.668 -32.546 1.00 82.06 86 PHE A CA 1
ATOM 699 C C . PHE A 1 86 ? 16.649 8.375 -31.923 1.00 82.06 86 PHE A C 1
ATOM 701 O O . PHE A 1 86 ? 16.385 8.230 -30.730 1.00 82.06 86 PHE A O 1
ATOM 708 N N . ILE A 1 87 ? 15.885 9.108 -32.734 1.00 80.94 87 ILE A N 1
ATOM 709 C CA . ILE A 1 87 ? 14.668 9.778 -32.266 1.00 80.94 87 ILE A CA 1
ATOM 710 C C . ILE A 1 87 ? 13.588 8.746 -31.887 1.00 80.94 87 ILE A C 1
ATOM 712 O O . ILE A 1 87 ? 13.109 8.810 -30.754 1.00 80.94 87 ILE A O 1
ATOM 716 N N . PRO A 1 88 ? 13.258 7.748 -32.740 1.00 84.00 88 PRO A N 1
ATOM 717 C CA . PRO A 1 88 ? 12.301 6.697 -32.390 1.00 84.00 88 PRO A CA 1
ATOM 718 C C . PRO A 1 88 ? 12.567 5.978 -31.061 1.00 84.00 88 PRO A C 1
ATOM 720 O O . PRO A 1 88 ? 11.633 5.820 -30.275 1.00 84.00 88 PRO A O 1
ATOM 723 N N . ILE A 1 89 ? 13.810 5.560 -30.774 1.00 84.88 89 ILE A N 1
ATOM 724 C CA . ILE A 1 89 ? 14.099 4.843 -29.521 1.00 84.88 89 ILE A CA 1
ATOM 725 C C . ILE A 1 89 ? 13.925 5.749 -28.302 1.00 84.88 89 ILE A C 1
ATOM 727 O O . ILE A 1 89 ? 13.352 5.319 -27.306 1.00 84.88 89 ILE A O 1
ATOM 731 N N . ILE A 1 90 ? 14.348 7.016 -28.378 1.00 85.31 90 ILE A N 1
ATOM 732 C CA . ILE A 1 90 ? 14.158 7.963 -27.275 1.00 85.31 90 ILE A CA 1
ATOM 733 C C . ILE A 1 90 ? 12.673 8.172 -26.999 1.00 85.31 90 ILE A C 1
ATOM 735 O O . ILE A 1 90 ? 12.255 8.105 -25.845 1.00 85.31 90 ILE A O 1
ATOM 739 N N . THR A 1 91 ? 11.864 8.361 -28.042 1.00 84.88 91 THR A N 1
ATOM 740 C CA . THR A 1 91 ? 10.414 8.511 -27.892 1.00 84.88 91 THR A CA 1
ATOM 741 C C . THR A 1 91 ? 9.775 7.269 -27.271 1.00 84.88 91 THR A C 1
ATOM 743 O O . THR A 1 91 ? 8.956 7.400 -26.362 1.00 84.88 91 THR A O 1
ATOM 746 N N . LEU A 1 92 ? 10.163 6.070 -27.715 1.00 84.00 92 LEU A N 1
ATOM 747 C CA . LEU A 1 92 ? 9.631 4.814 -27.185 1.00 84.00 92 LEU A CA 1
ATOM 748 C C . LEU A 1 92 ? 9.971 4.647 -25.703 1.00 84.00 92 LEU A C 1
ATOM 750 O O . LEU A 1 92 ? 9.075 4.409 -24.893 1.00 84.00 92 LEU A O 1
ATOM 754 N N . LEU A 1 93 ? 11.246 4.813 -25.344 1.00 87.50 93 LEU A N 1
ATOM 755 C CA . LEU A 1 93 ? 11.697 4.662 -23.962 1.00 87.50 93 LEU A CA 1
ATOM 756 C C . LEU A 1 93 ? 11.055 5.710 -23.047 1.00 87.50 93 LEU A C 1
ATOM 758 O O . LEU A 1 93 ? 10.609 5.373 -21.952 1.00 87.50 93 LEU A O 1
ATOM 762 N N . ARG A 1 94 ? 10.945 6.962 -23.505 1.00 87.44 94 ARG A N 1
ATOM 763 C CA . ARG A 1 94 ? 10.287 8.040 -22.757 1.00 87.44 94 ARG A CA 1
ATOM 764 C C . ARG A 1 94 ? 8.820 7.720 -22.489 1.00 87.44 94 ARG A C 1
ATOM 766 O O . ARG A 1 94 ? 8.379 7.803 -21.348 1.00 87.44 94 ARG A O 1
ATOM 773 N N . ASN A 1 95 ? 8.068 7.324 -23.516 1.00 83.81 95 ASN A N 1
ATOM 774 C CA . ASN A 1 95 ? 6.647 7.004 -23.369 1.00 83.81 95 ASN A CA 1
ATOM 775 C C . ASN A 1 95 ? 6.430 5.804 -22.438 1.00 83.81 95 ASN A C 1
ATOM 777 O O . ASN A 1 95 ? 5.532 5.832 -21.597 1.00 83.81 95 ASN A O 1
ATOM 781 N N . ALA A 1 96 ? 7.270 4.771 -22.546 1.00 82.50 96 ALA A N 1
ATOM 782 C CA . ALA A 1 96 ? 7.228 3.628 -21.639 1.00 82.50 96 ALA A CA 1
ATOM 783 C C . ALA A 1 96 ? 7.483 4.051 -20.183 1.00 82.50 96 ALA A C 1
ATOM 785 O O . ALA A 1 96 ? 6.765 3.616 -19.282 1.00 82.50 96 ALA A O 1
ATOM 786 N N . ALA A 1 97 ? 8.458 4.934 -19.959 1.00 85.69 97 ALA A N 1
ATOM 787 C CA . ALA A 1 97 ? 8.797 5.410 -18.628 1.00 85.69 97 ALA A CA 1
ATOM 788 C C . ALA A 1 97 ? 7.707 6.310 -18.014 1.00 85.69 97 ALA A C 1
ATOM 790 O O . ALA A 1 97 ? 7.340 6.118 -16.854 1.00 85.69 97 ALA A O 1
ATOM 791 N N . VAL A 1 98 ? 7.117 7.222 -18.799 1.00 85.44 98 VAL A N 1
ATOM 792 C CA . VAL A 1 98 ? 5.977 8.057 -18.370 1.00 85.44 98 VAL A CA 1
ATOM 793 C C . VAL A 1 98 ? 4.778 7.189 -17.982 1.00 85.44 98 VAL A C 1
ATOM 795 O O . VAL A 1 98 ? 4.215 7.364 -16.901 1.00 85.44 98 VAL A O 1
ATOM 798 N N . ASN A 1 99 ? 4.424 6.206 -18.814 1.00 82.00 99 ASN A N 1
ATOM 799 C CA . ASN A 1 99 ? 3.321 5.294 -18.515 1.00 82.00 99 ASN A CA 1
ATOM 800 C C . ASN A 1 99 ? 3.603 4.482 -17.243 1.00 82.00 99 ASN A C 1
ATOM 802 O O . ASN A 1 99 ? 2.750 4.388 -16.364 1.00 82.00 99 ASN A O 1
ATOM 806 N N . ALA A 1 100 ? 4.812 3.928 -17.094 1.00 80.06 100 ALA A N 1
ATOM 807 C CA . ALA A 1 100 ? 5.190 3.170 -15.901 1.00 80.06 100 ALA A CA 1
ATOM 808 C C . ALA A 1 100 ? 5.108 4.012 -14.613 1.00 80.06 100 ALA A C 1
ATOM 810 O O . ALA A 1 100 ? 4.729 3.493 -13.559 1.00 80.06 100 ALA A O 1
ATOM 811 N N . MET A 1 101 ? 5.425 5.307 -14.689 1.00 78.00 101 MET A N 1
ATOM 812 C CA . MET A 1 101 ? 5.310 6.237 -13.565 1.00 78.00 101 MET A CA 1
ATOM 813 C C . MET A 1 101 ? 3.850 6.462 -13.154 1.00 78.00 101 MET A C 1
ATOM 815 O O . MET A 1 101 ? 3.541 6.381 -11.963 1.00 78.00 101 MET A O 1
ATOM 819 N N . GLN A 1 102 ? 2.949 6.655 -14.124 1.00 77.44 102 GLN A N 1
ATOM 820 C CA . GLN A 1 102 ? 1.507 6.751 -13.872 1.00 77.44 102 GLN A CA 1
ATOM 821 C C . GLN A 1 102 ? 0.985 5.486 -13.179 1.00 77.44 102 GLN A C 1
ATOM 823 O O . GLN A 1 102 ? 0.441 5.576 -12.079 1.00 77.44 102 GLN A O 1
ATOM 828 N N . TYR A 1 103 ? 1.275 4.301 -13.724 1.00 70.69 103 TYR A N 1
ATOM 829 C CA . TYR A 1 103 ? 0.870 3.029 -13.111 1.00 70.69 103 TYR A CA 1
ATOM 830 C C . TYR A 1 103 ? 1.412 2.843 -11.688 1.00 70.69 103 TYR A C 1
ATOM 832 O O . TYR A 1 103 ? 0.706 2.361 -10.802 1.00 70.69 103 TYR A O 1
ATOM 840 N N . LYS A 1 104 ? 2.668 3.230 -11.431 1.00 73.94 104 LYS A N 1
ATOM 841 C CA . LYS A 1 104 ? 3.260 3.148 -10.088 1.00 73.94 104 LYS A CA 1
ATOM 842 C C . LYS A 1 104 ? 2.564 4.090 -9.102 1.00 73.94 104 LYS A C 1
ATOM 844 O O . LYS A 1 104 ? 2.390 3.714 -7.942 1.00 73.94 104 LYS A O 1
ATOM 849 N N . SER A 1 105 ? 2.172 5.282 -9.553 1.00 77.56 105 SER A N 1
ATOM 850 C CA . SER A 1 105 ? 1.429 6.249 -8.739 1.00 77.56 105 SER A CA 1
ATOM 851 C C . SER A 1 105 ? 0.022 5.744 -8.397 1.00 77.56 105 SER A C 1
ATOM 853 O O . SER A 1 105 ? -0.353 5.743 -7.226 1.00 77.56 105 SER A O 1
ATOM 855 N N . GLU A 1 106 ? -0.704 5.186 -9.369 1.00 73.69 106 GLU A N 1
ATOM 856 C CA . GLU A 1 106 ? -2.026 4.586 -9.158 1.00 73.69 106 GLU A CA 1
ATOM 857 C C . GLU A 1 106 ? -1.961 3.390 -8.203 1.00 73.69 106 GLU A C 1
ATOM 859 O O . GLU A 1 106 ? -2.748 3.289 -7.261 1.00 73.69 106 GLU A O 1
ATOM 864 N N . LEU A 1 107 ? -0.967 2.511 -8.370 1.00 71.19 107 LEU A N 1
ATOM 865 C CA . LEU A 1 107 ? -0.775 1.369 -7.478 1.00 71.19 107 LEU A CA 1
ATOM 866 C C . LEU A 1 107 ? -0.472 1.805 -6.036 1.00 71.19 107 LEU A C 1
ATOM 868 O O . LEU A 1 107 ? -0.904 1.145 -5.090 1.00 71.19 107 LEU A O 1
ATOM 872 N N . ALA A 1 108 ? 0.272 2.899 -5.851 1.00 71.75 108 ALA A N 1
ATOM 873 C CA . ALA A 1 108 ? 0.538 3.456 -4.527 1.00 71.75 108 ALA A CA 1
ATOM 874 C C . ALA A 1 108 ? -0.746 3.981 -3.864 1.00 71.75 108 ALA A C 1
ATOM 876 O O . ALA A 1 108 ? -0.965 3.705 -2.684 1.00 71.75 108 ALA A O 1
ATOM 877 N N . VAL A 1 109 ? -1.619 4.652 -4.625 1.00 73.94 109 VAL A N 1
ATOM 878 C CA . VAL A 1 109 ? -2.941 5.101 -4.151 1.00 73.94 109 VAL A CA 1
ATOM 879 C C . VAL A 1 109 ? -3.805 3.909 -3.730 1.00 73.94 109 VAL A C 1
ATOM 881 O O . VAL A 1 109 ? -4.327 3.898 -2.617 1.00 73.94 109 VAL A O 1
ATOM 884 N N . VAL A 1 110 ? -3.891 2.865 -4.560 1.00 70.25 110 VAL A N 1
ATOM 885 C CA . VAL A 1 110 ? -4.666 1.648 -4.247 1.00 70.25 110 VAL A CA 1
ATOM 886 C C . VAL A 1 110 ? -4.129 0.939 -2.998 1.00 70.25 110 VAL A C 1
ATOM 888 O O . VAL A 1 110 ? -4.897 0.484 -2.151 1.00 70.25 110 VAL A O 1
ATOM 891 N N . LYS A 1 111 ? -2.803 0.850 -2.833 1.00 64.94 111 LYS A N 1
ATOM 892 C CA . LYS A 1 111 ? -2.198 0.268 -1.623 1.00 64.94 111 LYS A CA 1
ATOM 893 C C . LYS A 1 111 ? -2.503 1.085 -0.368 1.00 64.94 111 LYS A C 1
ATOM 895 O O . LYS A 1 111 ? -2.787 0.485 0.664 1.00 64.94 111 LYS A O 1
ATOM 900 N N . ALA A 1 112 ? -2.461 2.415 -0.451 1.00 66.31 112 ALA A N 1
ATOM 901 C CA . ALA A 1 112 ? -2.806 3.286 0.670 1.00 66.31 112 ALA A CA 1
ATOM 902 C C . ALA A 1 112 ? -4.274 3.108 1.095 1.00 66.31 112 ALA A C 1
ATOM 904 O O . ALA A 1 112 ? -4.548 2.981 2.285 1.00 66.31 112 ALA A O 1
ATOM 905 N N . GLN A 1 113 ? -5.194 2.993 0.131 1.00 60.03 113 GLN A N 1
ATOM 906 C CA . GLN A 1 113 ? -6.612 2.727 0.403 1.00 60.03 113 GLN A CA 1
ATOM 907 C C . GLN A 1 113 ? -6.841 1.383 1.117 1.00 60.03 113 GLN A C 1
ATOM 909 O O . GLN A 1 113 ? -7.639 1.314 2.046 1.00 60.03 113 GLN A O 1
ATOM 914 N N . ASN A 1 114 ? -6.117 0.320 0.749 1.00 63.34 114 ASN A N 1
ATOM 915 C CA . ASN A 1 114 ? -6.251 -0.984 1.419 1.00 63.34 114 ASN A CA 1
ATOM 916 C C . ASN A 1 114 ? -5.763 -0.979 2.884 1.00 63.34 114 ASN A C 1
ATOM 918 O O . ASN A 1 114 ? -6.316 -1.693 3.723 1.00 63.34 114 ASN A O 1
ATOM 922 N N . ILE A 1 115 ? -4.735 -0.182 3.203 1.00 64.19 115 ILE A N 1
ATOM 923 C CA . ILE A 1 115 ? -4.245 -0.024 4.585 1.00 64.19 115 ILE A CA 1
ATOM 924 C C . ILE A 1 115 ? -5.299 0.689 5.445 1.00 64.19 115 ILE A C 1
ATOM 926 O O . ILE A 1 115 ? -5.521 0.295 6.588 1.00 64.19 115 ILE A O 1
ATOM 930 N N . ASP A 1 116 ? -5.985 1.683 4.880 1.00 61.22 116 ASP A N 1
ATOM 931 C CA . ASP A 1 116 ? -7.038 2.439 5.565 1.00 61.22 116 ASP A CA 1
ATOM 932 C C . ASP A 1 116 ? -8.247 1.553 5.922 1.00 61.22 116 ASP A C 1
ATOM 934 O O . ASP A 1 116 ? -8.701 1.538 7.064 1.00 61.22 116 ASP A O 1
ATOM 938 N N . VAL A 1 117 ? -8.689 0.691 4.995 1.00 65.75 117 VAL A N 1
ATOM 939 C CA . VAL A 1 117 ? -9.773 -0.280 5.254 1.00 65.75 117 VAL A CA 1
ATOM 940 C C . VAL A 1 117 ? -9.421 -1.238 6.396 1.00 65.75 117 VAL A C 1
ATOM 942 O O . VAL A 1 117 ? -10.258 -1.502 7.255 1.00 65.75 117 VAL A O 1
ATOM 945 N N . THR A 1 118 ? -8.178 -1.724 6.447 1.00 71.50 118 THR A N 1
ATOM 946 C CA . THR A 1 118 ? -7.738 -2.646 7.510 1.00 71.50 118 THR A CA 1
ATOM 947 C C . THR A 1 118 ? -7.714 -1.957 8.878 1.00 71.50 118 THR A C 1
ATOM 949 O O . THR A 1 118 ? -8.133 -2.539 9.878 1.00 71.50 118 THR A O 1
ATOM 952 N N . ASN A 1 119 ? -7.248 -0.705 8.940 1.00 77.50 119 ASN A N 1
ATOM 953 C CA . ASN A 1 119 ? -7.266 0.076 10.178 1.00 77.50 119 ASN A CA 1
ATOM 954 C C . ASN A 1 119 ? -8.699 0.343 10.644 1.00 77.50 119 ASN A C 1
ATOM 956 O O . ASN A 1 119 ? -9.008 0.133 11.815 1.00 77.50 119 ASN A O 1
ATOM 960 N N . PHE A 1 120 ? -9.585 0.711 9.719 1.00 76.81 120 PHE A N 1
ATOM 961 C CA . PHE A 1 120 ? -10.998 0.910 10.010 1.00 76.81 120 PHE A CA 1
ATOM 962 C C . PHE A 1 120 ? -11.671 -0.363 10.547 1.00 76.81 120 PHE A C 1
ATOM 964 O O . PHE A 1 120 ? -12.399 -0.300 11.536 1.00 76.81 120 PHE A O 1
ATOM 971 N N . GLU A 1 121 ? -11.415 -1.533 9.949 1.00 75.25 121 GLU A N 1
ATOM 972 C CA . GLU A 1 121 ? -11.955 -2.808 10.445 1.00 75.25 121 GLU A CA 1
ATOM 973 C C . GLU A 1 121 ? -11.478 -3.133 11.868 1.00 75.25 121 GLU A C 1
ATOM 975 O O . GLU A 1 121 ? -12.274 -3.591 12.694 1.00 75.25 121 GLU A O 1
ATOM 980 N N . ASN A 1 122 ? -10.208 -2.857 12.178 1.00 86.88 122 ASN A N 1
ATOM 981 C CA . ASN A 1 122 ? -9.662 -3.046 13.522 1.00 86.88 122 ASN A CA 1
ATOM 982 C C . ASN A 1 122 ? -10.316 -2.098 14.537 1.00 86.88 122 ASN A C 1
ATOM 984 O O . ASN A 1 122 ? -10.803 -2.557 15.569 1.00 86.88 122 ASN A O 1
ATOM 988 N N . GLU A 1 123 ? -10.414 -0.802 14.224 1.00 85.94 123 GLU A N 1
ATOM 989 C CA . GLU A 1 123 ? -11.069 0.186 15.094 1.00 85.94 123 GLU A CA 1
ATOM 990 C C . GLU A 1 123 ? -12.548 -0.152 15.344 1.00 85.94 123 GLU A C 1
ATOM 992 O O . GLU A 1 123 ? -13.058 -0.012 16.461 1.00 85.94 123 GLU A O 1
ATOM 997 N N . LEU A 1 124 ? -13.246 -0.649 14.319 1.00 82.25 124 LEU A N 1
ATOM 998 C CA . LEU A 1 124 ? -14.645 -1.053 14.424 1.00 82.25 124 LEU A CA 1
ATOM 999 C C . LEU A 1 124 ? -14.798 -2.290 15.324 1.00 82.25 124 LEU A C 1
ATOM 1001 O O . LEU A 1 124 ? -15.713 -2.339 16.153 1.00 82.25 124 LEU A O 1
ATOM 1005 N N . ASN A 1 125 ? -13.897 -3.269 15.217 1.00 88.25 125 ASN A N 1
ATOM 1006 C CA . ASN A 1 125 ? -13.892 -4.437 16.099 1.00 88.25 125 ASN A CA 1
ATOM 1007 C C . ASN A 1 125 ? -13.601 -4.055 17.558 1.00 88.25 125 ASN A C 1
ATOM 1009 O O . ASN A 1 125 ? -14.363 -4.453 18.446 1.00 88.25 125 ASN A O 1
ATOM 1013 N N . ASP A 1 126 ? -12.600 -3.210 17.803 1.00 91.50 126 ASP A N 1
ATOM 1014 C CA . ASP A 1 126 ? -12.260 -2.715 19.144 1.00 91.50 126 ASP A CA 1
ATOM 1015 C C . ASP A 1 126 ? -13.432 -1.961 19.790 1.00 91.50 126 ASP A C 1
ATOM 1017 O O . ASP A 1 126 ? -13.745 -2.147 20.977 1.00 91.50 126 ASP A O 1
ATOM 1021 N N . PHE A 1 127 ? -14.140 -1.148 18.997 1.00 87.19 127 PHE A N 1
ATOM 1022 C CA . PHE A 1 127 ? -15.358 -0.475 19.436 1.00 87.19 127 PHE A CA 1
ATOM 1023 C C . PHE A 1 127 ? -16.451 -1.478 19.821 1.00 87.19 127 PHE A C 1
ATOM 1025 O O . PHE A 1 127 ? -17.042 -1.359 20.899 1.00 87.19 127 PHE A O 1
ATOM 1032 N N . ARG A 1 128 ? -16.719 -2.489 18.981 1.00 85.25 128 ARG A N 1
ATOM 1033 C CA . ARG A 1 128 ? -17.757 -3.503 19.249 1.00 85.25 128 ARG A CA 1
ATOM 1034 C C . ARG A 1 128 ? -17.468 -4.296 20.517 1.00 85.25 128 ARG A C 1
ATOM 1036 O O . ARG A 1 128 ? -18.385 -4.508 21.313 1.00 85.25 128 ARG A O 1
ATOM 1043 N N . GLU A 1 129 ? -16.222 -4.710 20.730 1.00 88.75 129 GLU A N 1
ATOM 1044 C CA . GLU A 1 129 ? -15.832 -5.444 21.935 1.00 88.75 129 GLU A CA 1
ATOM 1045 C C . GLU A 1 129 ? -15.963 -4.589 23.198 1.00 88.75 129 GLU A C 1
ATOM 1047 O O . GLU A 1 129 ? -16.538 -5.028 24.204 1.00 88.75 129 GLU A O 1
ATOM 1052 N N . SER A 1 130 ? -15.459 -3.355 23.147 1.00 86.50 130 SER A N 1
ATOM 1053 C CA . SER A 1 130 ? -15.511 -2.416 24.270 1.00 86.50 130 SER A CA 1
ATOM 1054 C C . SER A 1 130 ? -16.953 -2.062 24.630 1.00 86.50 130 SER A C 1
ATOM 1056 O O . SER A 1 130 ? -17.343 -2.116 25.802 1.00 86.50 130 SER A O 1
ATOM 1058 N N . PHE A 1 131 ? -17.778 -1.778 23.621 1.00 86.50 131 PHE A N 1
ATOM 1059 C CA . PHE A 1 131 ? -19.197 -1.498 23.797 1.00 86.50 131 PHE A CA 1
ATOM 1060 C C . PHE A 1 131 ? -19.943 -2.706 24.373 1.00 86.50 131 PHE A C 1
ATOM 1062 O O . PHE A 1 131 ? -20.665 -2.566 25.360 1.00 86.50 131 PHE A O 1
ATOM 1069 N N . GLY A 1 132 ? -19.730 -3.906 23.821 1.00 87.12 132 GLY A N 1
ATOM 1070 C CA . GLY A 1 132 ? -20.377 -5.132 24.296 1.00 87.12 132 GLY A CA 1
ATOM 1071 C C . GLY A 1 132 ? -20.047 -5.448 25.757 1.00 87.12 132 GLY A C 1
ATOM 1072 O O . GLY A 1 132 ? -20.934 -5.802 26.539 1.00 87.12 132 GLY A O 1
ATOM 1073 N N . ARG A 1 133 ? -18.787 -5.249 26.162 1.00 91.25 133 ARG A N 1
ATOM 1074 C CA . ARG A 1 133 ? -18.342 -5.428 27.552 1.00 91.25 133 ARG A CA 1
ATOM 1075 C C . ARG A 1 133 ? -19.011 -4.434 28.497 1.00 91.25 133 ARG A C 1
ATOM 1077 O O . ARG A 1 133 ? -19.537 -4.849 29.531 1.00 91.25 133 ARG A O 1
ATOM 1084 N N . ASN A 1 134 ? -19.017 -3.152 28.135 1.00 82.62 134 ASN A N 1
ATOM 1085 C CA . ASN A 1 134 ? -19.631 -2.097 28.940 1.00 82.62 134 ASN A CA 1
ATOM 1086 C C . ASN A 1 134 ? -21.142 -2.297 29.073 1.00 82.62 134 ASN A C 1
ATOM 1088 O O . ASN A 1 134 ? -21.678 -2.199 30.177 1.00 82.62 134 ASN A O 1
ATOM 1092 N N . PHE A 1 135 ? -21.819 -2.652 27.980 1.00 81.94 135 PHE A N 1
ATOM 1093 C CA . PHE A 1 135 ? -23.250 -2.939 27.988 1.00 81.94 135 PHE A CA 1
ATOM 1094 C C . PHE A 1 135 ? -23.588 -4.121 28.902 1.00 81.94 135 PHE A C 1
ATOM 1096 O O . PHE A 1 135 ? -24.492 -4.020 29.732 1.00 81.94 135 PHE A O 1
ATOM 1103 N N . ARG A 1 136 ? -22.834 -5.226 28.808 1.00 86.06 136 ARG A N 1
ATOM 1104 C CA . ARG A 1 136 ? -23.034 -6.397 29.675 1.00 86.06 136 ARG A CA 1
ATOM 1105 C C . ARG A 1 136 ? -22.865 -6.038 31.151 1.00 86.06 136 ARG A C 1
ATOM 1107 O O . ARG A 1 136 ? -23.744 -6.349 31.947 1.00 86.06 136 ARG A O 1
ATOM 1114 N N . LEU A 1 137 ? -21.780 -5.345 31.505 1.00 91.56 137 LEU A N 1
ATOM 1115 C CA . LEU A 1 137 ? -21.525 -4.922 32.887 1.00 91.56 137 LEU A CA 1
ATOM 1116 C C . LEU A 1 137 ? -22.633 -4.002 33.413 1.00 91.56 137 LEU A C 1
ATOM 1118 O O . LEU A 1 137 ? -23.103 -4.185 34.535 1.00 91.56 137 LEU A O 1
ATOM 1122 N N . ALA A 1 138 ? -23.079 -3.039 32.604 1.00 78.81 138 ALA A N 1
ATOM 1123 C CA . ALA A 1 138 ? -24.181 -2.155 32.966 1.00 78.81 138 ALA A CA 1
ATOM 1124 C C . ALA A 1 138 ? -25.485 -2.939 33.184 1.00 78.81 138 ALA A C 1
ATOM 1126 O O . ALA A 1 138 ? -26.170 -2.717 34.180 1.00 78.81 138 ALA A O 1
ATOM 1127 N N . SER A 1 139 ? -25.796 -3.895 32.304 1.00 84.56 139 SER A N 1
ATOM 1128 C CA . SER A 1 139 ? -26.982 -4.750 32.412 1.00 84.56 139 SER A CA 1
ATOM 1129 C C . SER A 1 139 ? -26.959 -5.621 33.675 1.00 84.56 139 SER A C 1
ATOM 1131 O O . SER A 1 139 ? -27.946 -5.675 34.409 1.00 84.56 139 SER A O 1
ATOM 1133 N N . GLU A 1 140 ? -25.818 -6.239 33.992 1.00 92.25 140 GLU A N 1
ATOM 1134 C CA . GLU A 1 140 ? -25.636 -7.031 35.215 1.00 92.25 140 GLU A CA 1
ATOM 1135 C C . GLU A 1 140 ? -25.798 -6.179 36.480 1.00 92.25 140 GLU A C 1
ATOM 1137 O O . GLU A 1 140 ? -26.503 -6.574 37.412 1.00 92.25 140 GLU A O 1
ATOM 1142 N N . LYS A 1 141 ? -25.189 -4.985 36.511 1.00 91.19 141 LYS A N 1
ATOM 1143 C CA . LYS A 1 141 ? -25.325 -4.045 37.635 1.00 91.19 141 LYS A CA 1
ATOM 1144 C C . LYS A 1 141 ? -26.757 -3.555 37.795 1.00 91.19 141 LYS A C 1
ATOM 1146 O O . LYS A 1 141 ? -27.241 -3.481 38.922 1.00 91.19 141 LYS A O 1
ATOM 1151 N N . PHE A 1 142 ? -27.433 -3.265 36.687 1.00 87.31 142 PHE A N 1
ATOM 1152 C CA . PHE A 1 142 ? -28.834 -2.868 36.692 1.00 87.31 142 PHE A CA 1
ATOM 1153 C C . PHE A 1 142 ? -29.714 -3.973 37.282 1.00 87.31 142 PHE A C 1
ATOM 1155 O O . PHE A 1 142 ? -30.482 -3.715 38.205 1.00 87.31 142 PHE A O 1
ATOM 1162 N N . LYS A 1 143 ? -29.539 -5.220 36.830 1.00 90.12 143 LYS A N 1
ATOM 1163 C CA . LYS A 1 143 ? -30.279 -6.370 37.359 1.00 90.12 143 LYS A CA 1
ATOM 1164 C C . LYS A 1 143 ? -30.035 -6.573 38.857 1.00 90.12 143 LYS A C 1
ATOM 1166 O O . LYS A 1 143 ? -30.986 -6.702 39.617 1.00 90.12 143 LYS A O 1
ATOM 1171 N N . ALA A 1 144 ? -28.779 -6.516 39.296 1.00 93.44 144 ALA A N 1
ATOM 1172 C CA . ALA A 1 144 ? -28.442 -6.641 40.713 1.00 93.44 144 ALA A CA 1
ATOM 1173 C C . ALA A 1 144 ? -29.042 -5.510 41.572 1.00 93.44 144 ALA A C 1
ATOM 1175 O O . ALA A 1 144 ? -29.433 -5.742 42.717 1.00 93.44 144 ALA A O 1
ATOM 1176 N N . ALA A 1 145 ? -29.119 -4.288 41.036 1.00 89.50 145 ALA A N 1
ATOM 1177 C CA . ALA A 1 145 ? -29.757 -3.165 41.715 1.00 89.50 145 ALA A CA 1
ATOM 1178 C C . ALA A 1 145 ? -31.270 -3.380 41.864 1.00 89.50 145 ALA A C 1
ATOM 1180 O O . ALA A 1 145 ? -31.794 -3.168 42.956 1.00 89.50 145 ALA A O 1
ATOM 1181 N N . VAL A 1 146 ? -31.946 -3.859 40.813 1.00 89.62 146 VAL A N 1
ATOM 1182 C CA . VAL A 1 146 ? -33.372 -4.230 40.866 1.00 89.62 146 VAL A CA 1
ATOM 1183 C C . VAL A 1 146 ? -33.608 -5.311 41.925 1.00 89.62 146 VAL A C 1
ATOM 1185 O O . VAL A 1 146 ? -34.422 -5.107 42.823 1.00 89.62 146 VAL A O 1
ATOM 1188 N N . ASP A 1 147 ? -32.811 -6.383 41.925 1.00 95.75 147 ASP A N 1
ATOM 1189 C CA . ASP A 1 147 ? -32.922 -7.454 42.927 1.00 95.75 147 ASP A CA 1
ATOM 1190 C C . ASP A 1 147 ? -32.725 -6.934 44.369 1.00 95.75 147 ASP A C 1
ATOM 1192 O O . ASP A 1 147 ? -33.324 -7.433 45.326 1.00 95.75 147 ASP A O 1
ATOM 1196 N N . SER A 1 148 ? -31.858 -5.934 44.555 1.00 94.88 148 SER A N 1
ATOM 1197 C CA . SER A 1 148 ? -31.625 -5.294 45.855 1.00 94.88 148 SER A CA 1
ATOM 1198 C C . SER A 1 148 ? -32.804 -4.416 46.297 1.00 94.88 148 SER A C 1
ATOM 1200 O O . SER A 1 148 ? -33.168 -4.406 47.480 1.00 94.88 148 SER A O 1
ATOM 1202 N N . ILE A 1 149 ? -33.433 -3.706 45.353 1.00 94.19 149 ILE A N 1
ATOM 1203 C CA . ILE A 1 149 ? -34.653 -2.923 45.595 1.00 94.19 149 ILE A CA 1
ATOM 1204 C C . ILE A 1 149 ? -35.778 -3.853 46.051 1.00 94.19 149 ILE A C 1
ATOM 1206 O O . ILE A 1 149 ? -36.388 -3.595 47.089 1.00 94.19 149 ILE A O 1
ATOM 1210 N N . ASP A 1 150 ? -35.984 -4.976 45.365 1.00 94.06 150 ASP A N 1
ATOM 1211 C CA . ASP A 1 150 ? -37.019 -5.950 45.724 1.00 94.06 150 ASP A CA 1
ATOM 1212 C C . ASP A 1 150 ? -36.808 -6.518 47.135 1.00 94.06 150 ASP A C 1
ATOM 1214 O O . ASP A 1 150 ? -37.739 -6.578 47.945 1.00 94.06 150 ASP A O 1
ATOM 1218 N N . LYS A 1 151 ? -35.561 -6.854 47.496 1.00 97.62 151 LYS A N 1
ATOM 1219 C CA . LYS A 1 151 ? -35.220 -7.288 48.865 1.00 97.62 151 LYS A CA 1
ATOM 1220 C C . LYS A 1 151 ? -35.525 -6.211 49.907 1.00 97.62 151 LYS A C 1
ATOM 1222 O O . LYS A 1 151 ? -36.020 -6.525 50.991 1.00 97.62 151 LYS A O 1
ATOM 1227 N N . SER A 1 152 ? -35.251 -4.951 49.582 1.00 96.69 152 SER A N 1
ATOM 1228 C CA . SER A 1 152 ? -35.523 -3.814 50.465 1.00 96.69 152 SER A CA 1
ATOM 1229 C C . SER A 1 152 ? -37.026 -3.599 50.658 1.00 96.69 152 SER A C 1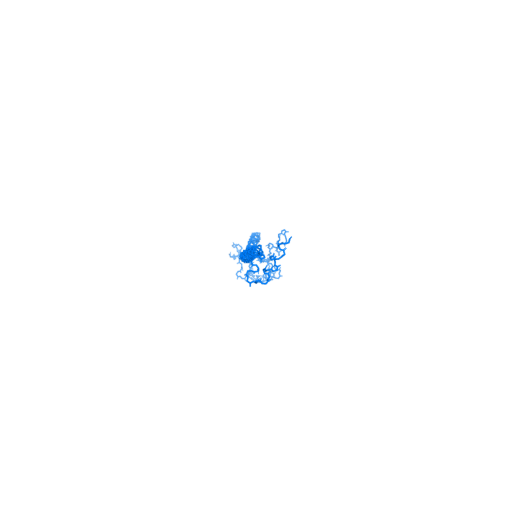
ATOM 1231 O O . SER A 1 152 ? -37.468 -3.366 51.783 1.00 96.69 152 SER A O 1
ATOM 1233 N N . ILE A 1 153 ? -37.828 -3.758 49.600 1.00 95.75 153 ILE A N 1
ATOM 1234 C CA . ILE A 1 153 ? -39.297 -3.705 49.668 1.00 95.75 153 ILE A CA 1
ATOM 1235 C C . ILE A 1 153 ? -39.831 -4.790 50.608 1.00 95.75 153 ILE A C 1
ATOM 1237 O O . ILE A 1 153 ? -40.632 -4.485 51.492 1.00 95.75 153 ILE A O 1
ATOM 1241 N N . ILE A 1 154 ? -39.346 -6.031 50.484 1.00 97.38 154 ILE A N 1
ATOM 1242 C CA . ILE A 1 154 ? -39.733 -7.135 51.379 1.00 97.38 154 ILE A CA 1
ATOM 1243 C C . ILE A 1 154 ? -39.403 -6.793 52.838 1.00 97.38 154 ILE A C 1
ATOM 1245 O O . ILE A 1 154 ? -40.212 -7.027 53.740 1.00 97.38 154 ILE A O 1
ATOM 1249 N N . GLN A 1 155 ? -38.223 -6.222 53.093 1.00 97.50 155 GLN A N 1
ATOM 1250 C CA . GLN A 1 155 ? -37.828 -5.837 54.445 1.00 97.50 155 GLN A CA 1
ATOM 1251 C C . GLN A 1 155 ? -38.721 -4.720 55.006 1.00 97.50 155 GLN A C 1
ATOM 1253 O O . GLN A 1 155 ? -39.144 -4.798 56.160 1.00 97.50 155 GLN A O 1
ATOM 1258 N N . LEU A 1 156 ? -39.056 -3.712 54.197 1.00 97.69 156 LEU A N 1
ATOM 1259 C CA . LEU A 1 156 ? -39.963 -2.629 54.587 1.00 97.69 156 LEU A CA 1
ATOM 1260 C C . LEU A 1 156 ? -41.381 -3.139 54.875 1.00 97.69 156 LEU A C 1
ATOM 1262 O O . LEU A 1 156 ? -42.001 -2.693 55.841 1.00 97.69 156 LEU A O 1
ATOM 1266 N N . GLN A 1 157 ? -41.877 -4.105 54.098 1.00 96.62 157 GLN A N 1
ATOM 1267 C CA . GLN A 1 157 ? -43.167 -4.754 54.349 1.00 96.62 157 GLN A CA 1
ATOM 1268 C C . GLN A 1 157 ? -43.184 -5.480 55.700 1.00 96.62 157 GLN A C 1
ATOM 1270 O O . GLN A 1 157 ? -44.104 -5.270 56.490 1.00 96.62 157 GLN A O 1
ATOM 1275 N N . LYS A 1 158 ? -42.136 -6.251 56.023 1.00 97.44 158 LYS A N 1
ATOM 1276 C CA . LYS A 1 158 ? -42.006 -6.911 57.336 1.00 97.44 158 LYS A CA 1
ATOM 1277 C C . LYS A 1 158 ? -41.960 -5.909 58.488 1.00 97.44 158 LYS A C 1
ATOM 1279 O O . LYS A 1 158 ? -42.613 -6.107 59.510 1.00 97.44 158 LYS A O 1
ATOM 1284 N N . THR A 1 159 ? -41.204 -4.821 58.330 1.00 96.88 159 THR A N 1
ATOM 1285 C CA . THR A 1 159 ? -41.144 -3.751 59.336 1.00 96.88 159 THR A CA 1
ATOM 1286 C C . THR A 1 159 ? -42.522 -3.126 59.553 1.00 96.88 159 THR A C 1
ATOM 1288 O O . THR A 1 159 ? -42.942 -2.965 60.697 1.00 96.88 159 THR A O 1
ATOM 1291 N N . LYS A 1 160 ? -43.260 -2.841 58.472 1.00 97.25 160 LYS A N 1
ATOM 1292 C CA . LYS A 1 160 ? -44.639 -2.340 58.542 1.00 97.25 160 LYS A CA 1
ATOM 1293 C C . LYS A 1 160 ? -45.558 -3.304 59.302 1.00 97.25 160 LYS A C 1
ATOM 1295 O O . LYS A 1 160 ? -46.289 -2.859 60.181 1.00 97.25 160 LYS A O 1
ATOM 1300 N N . GLU A 1 161 ? -45.519 -4.603 59.003 1.00 96.94 161 GLU A N 1
ATOM 1301 C CA . GLU A 1 161 ? -46.339 -5.606 59.703 1.00 96.94 161 GLU A CA 1
ATOM 1302 C C . GLU A 1 161 ? -46.049 -5.657 61.209 1.00 96.94 161 GLU A C 1
ATOM 1304 O O . GLU A 1 161 ? -46.975 -5.706 62.019 1.00 96.94 161 GLU A O 1
ATOM 1309 N N . ASN A 1 162 ? -44.773 -5.603 61.600 1.00 96.00 162 ASN A N 1
ATOM 1310 C CA . ASN A 1 162 ? -44.380 -5.586 63.010 1.00 96.00 162 ASN A CA 1
ATOM 1311 C C . ASN A 1 162 ? -44.861 -4.325 63.740 1.00 96.00 162 ASN A C 1
ATOM 1313 O O . ASN A 1 162 ? -45.265 -4.414 64.902 1.00 96.00 162 ASN A O 1
ATOM 1317 N N . LEU A 1 163 ? -44.844 -3.164 63.077 1.00 95.44 163 LEU A N 1
ATOM 1318 C CA . LEU A 1 163 ? -45.382 -1.923 63.639 1.00 95.44 163 LEU A CA 1
ATOM 1319 C C . LEU A 1 163 ? -46.894 -2.016 63.869 1.00 95.44 163 LEU A C 1
ATOM 1321 O O . LEU A 1 163 ? -47.344 -1.714 64.970 1.00 95.44 163 LEU A O 1
ATOM 1325 N N . ILE A 1 164 ? -47.654 -2.523 62.891 1.00 94.81 164 ILE A N 1
ATOM 1326 C CA . ILE A 1 164 ? -49.112 -2.710 63.022 1.00 94.81 164 ILE A CA 1
ATOM 1327 C C . ILE A 1 164 ? -49.435 -3.669 64.177 1.00 94.81 164 ILE A C 1
ATOM 1329 O O . ILE A 1 164 ? -50.268 -3.372 65.027 1.00 94.81 164 ILE A O 1
ATOM 1333 N N . ARG A 1 165 ? -48.723 -4.799 64.280 1.00 94.69 165 ARG A N 1
ATOM 1334 C CA . ARG A 1 165 ? -48.896 -5.736 65.407 1.00 94.69 165 ARG A CA 1
ATOM 1335 C C . ARG A 1 165 ? -48.553 -5.106 66.757 1.00 94.69 165 ARG A C 1
ATOM 1337 O O . ARG A 1 165 ? -49.156 -5.454 67.770 1.00 94.69 165 ARG A O 1
ATOM 1344 N N . SER A 1 166 ? -47.569 -4.211 66.788 1.00 94.00 166 SER A N 1
ATOM 1345 C CA . SER A 1 166 ? -47.186 -3.503 68.013 1.00 94.00 166 SER A CA 1
ATOM 1346 C C . SER A 1 166 ? -48.269 -2.512 68.436 1.00 94.00 166 SER A C 1
ATOM 1348 O O . SER A 1 166 ? -48.612 -2.464 69.613 1.00 94.00 166 SER A O 1
ATOM 1350 N N . GLU A 1 167 ? -48.853 -1.782 67.485 1.00 93.38 167 GLU A N 1
ATOM 1351 C CA . GLU A 1 167 ? -50.014 -0.917 67.717 1.00 93.38 167 GLU A CA 1
ATOM 1352 C C . GLU A 1 167 ? -51.211 -1.711 68.261 1.00 93.38 167 GLU A C 1
ATOM 1354 O O . GLU A 1 167 ? -51.799 -1.324 69.271 1.00 93.38 167 GLU A O 1
ATOM 1359 N N . ASP A 1 168 ? -51.523 -2.870 67.674 1.00 93.25 168 ASP A N 1
ATOM 1360 C CA . ASP A 1 168 ? -52.582 -3.751 68.178 1.00 93.25 168 ASP A CA 1
ATOM 1361 C C . ASP A 1 168 ? -52.320 -4.219 69.615 1.00 93.25 168 ASP A C 1
ATOM 1363 O O . ASP A 1 168 ? -53.229 -4.216 70.449 1.00 93.25 168 ASP A O 1
ATOM 1367 N N . ASN A 1 169 ? -51.074 -4.576 69.939 1.00 92.06 169 ASN A N 1
ATOM 1368 C CA . ASN A 1 169 ? -50.690 -4.940 71.303 1.00 92.06 169 ASN A CA 1
ATOM 1369 C C . ASN A 1 169 ? -50.856 -3.769 72.280 1.00 92.06 169 ASN A C 1
ATOM 1371 O O . ASN A 1 169 ? -51.351 -3.977 73.390 1.00 92.06 169 ASN A O 1
ATOM 1375 N N . LEU A 1 170 ? -50.486 -2.548 71.877 1.00 92.31 170 LEU A N 1
ATOM 1376 C CA . LEU A 1 170 ? -50.698 -1.342 72.683 1.00 92.31 170 LEU A CA 1
ATOM 1377 C C . LEU A 1 170 ? -52.190 -1.081 72.904 1.00 92.31 170 LEU A C 1
ATOM 1379 O O . LEU A 1 170 ? -52.596 -0.807 74.030 1.00 92.31 170 LEU A O 1
ATOM 1383 N N . ARG A 1 171 ? -53.023 -1.255 71.873 1.00 91.62 171 ARG A N 1
ATOM 1384 C CA . ARG A 1 171 ? -54.483 -1.145 71.982 1.00 91.62 171 ARG A CA 1
ATOM 1385 C C . ARG A 1 171 ? -55.063 -2.175 72.953 1.00 91.62 171 ARG A C 1
ATOM 1387 O O . ARG A 1 171 ? -55.882 -1.824 73.797 1.00 91.62 171 ARG A O 1
ATOM 1394 N N . ILE A 1 172 ? -54.627 -3.435 72.878 1.00 89.81 172 ILE A N 1
ATOM 1395 C CA . ILE A 1 172 ? -55.051 -4.491 73.814 1.00 89.81 172 ILE A CA 1
ATOM 1396 C C . ILE A 1 172 ? -54.611 -4.161 75.245 1.00 89.81 172 ILE A C 1
ATOM 1398 O O . ILE A 1 172 ? -55.387 -4.357 76.181 1.00 89.81 172 ILE A O 1
ATOM 1402 N N . ALA A 1 173 ? -53.380 -3.679 75.429 1.00 87.50 173 ALA A N 1
ATOM 1403 C CA . ALA A 1 173 ? -52.870 -3.275 76.735 1.00 87.50 173 ALA A CA 1
ATOM 1404 C C . ALA A 1 173 ? -53.674 -2.103 77.314 1.00 87.50 173 ALA A C 1
ATOM 1406 O O . ALA A 1 173 ? -54.054 -2.163 78.482 1.00 87.50 173 ALA A O 1
ATOM 1407 N N . ASN A 1 174 ? -53.999 -1.100 76.493 1.00 87.62 174 ASN A N 1
ATOM 1408 C CA . ASN A 1 174 ? -54.820 0.035 76.901 1.00 87.62 174 ASN A CA 1
ATOM 1409 C C . ASN A 1 174 ? -56.234 -0.406 77.293 1.00 87.62 174 ASN A C 1
ATOM 1411 O O . ASN A 1 174 ? -56.682 -0.100 78.387 1.00 87.62 174 ASN A O 1
ATOM 1415 N N . ASN A 1 175 ? -56.889 -1.238 76.476 1.00 86.44 175 ASN A N 1
ATOM 1416 C CA . ASN A 1 175 ? -58.209 -1.780 76.811 1.00 86.44 175 ASN A CA 1
ATOM 1417 C C . ASN A 1 175 ? -58.192 -2.567 78.130 1.00 86.44 175 ASN A C 1
ATOM 1419 O O . ASN A 1 175 ? -59.129 -2.468 78.911 1.00 86.44 175 ASN A O 1
ATOM 1423 N N . LYS A 1 176 ? -57.131 -3.343 78.404 1.00 85.00 176 LYS A N 1
ATOM 1424 C CA . LYS A 1 176 ? -56.966 -4.039 79.693 1.00 85.00 176 LYS A CA 1
ATOM 1425 C C . LYS A 1 176 ? -56.760 -3.067 80.858 1.00 85.00 176 LYS A C 1
ATOM 1427 O O . LYS A 1 176 ? -57.222 -3.372 81.956 1.00 85.00 176 LYS A O 1
ATOM 1432 N N . ALA A 1 177 ? -56.054 -1.958 80.629 1.00 82.25 177 ALA A N 1
ATOM 1433 C CA . ALA A 1 177 ? -55.850 -0.887 81.602 1.00 82.25 177 ALA A CA 1
ATOM 1434 C C . ALA A 1 177 ? -57.162 -0.160 81.927 1.00 82.25 177 ALA A C 1
ATOM 1436 O O . ALA A 1 177 ? -57.468 0.025 83.099 1.00 82.25 177 ALA A O 1
ATOM 1437 N N . ASP A 1 178 ? -57.974 0.158 80.920 1.00 79.25 178 ASP A N 1
ATOM 1438 C CA . ASP A 1 178 ? -59.287 0.786 81.110 1.00 79.25 178 ASP A CA 1
ATOM 1439 C C . ASP A 1 178 ? -60.276 -0.161 81.816 1.00 79.25 178 ASP A C 1
ATOM 1441 O O . ASP A 1 178 ? -61.092 0.256 82.638 1.00 79.25 178 ASP A O 1
ATOM 1445 N N . ASP A 1 179 ? -60.165 -1.469 81.564 1.00 79.25 179 ASP A N 1
ATOM 1446 C CA . ASP A 1 179 ? -60.992 -2.498 82.197 1.00 79.25 179 ASP A CA 1
ATOM 1447 C C . ASP A 1 179 ? -60.666 -2.751 83.682 1.00 79.25 179 ASP A C 1
ATOM 1449 O O . ASP A 1 179 ? -61.398 -3.511 84.337 1.00 79.25 179 ASP A O 1
ATOM 1453 N N . LEU A 1 180 ? -59.580 -2.178 84.217 1.00 76.69 180 LEU A N 1
ATOM 1454 C CA . LEU A 1 180 ? -59.163 -2.300 85.616 1.00 76.69 180 LEU A CA 1
ATOM 1455 C C . LEU A 1 180 ? -60.004 -1.380 86.509 1.00 76.69 180 LEU A C 1
ATOM 1457 O O . LEU A 1 180 ? -59.676 -0.227 86.762 1.00 76.69 180 LEU A O 1
ATOM 1461 N N . THR A 1 181 ? -61.084 -1.927 87.059 1.00 74.38 181 THR A N 1
ATOM 1462 C CA . THR A 1 181 ? -61.878 -1.258 88.098 1.00 74.38 181 THR A CA 1
ATOM 1463 C C . THR A 1 181 ? -61.409 -1.662 89.495 1.00 74.38 181 THR A C 1
ATOM 1465 O O . THR A 1 181 ? -60.935 -2.786 89.694 1.00 74.38 181 THR A O 1
ATOM 1468 N N . VAL A 1 182 ? -61.613 -0.792 90.495 1.00 70.12 182 VAL A N 1
ATOM 1469 C CA . VAL A 1 182 ? -61.351 -1.093 91.921 1.00 70.12 182 VAL A CA 1
ATOM 1470 C C . VAL A 1 182 ? -62.009 -2.420 92.319 1.00 70.12 182 VAL A C 1
ATOM 1472 O O . VAL A 1 182 ? -61.373 -3.275 92.927 1.00 70.12 182 VAL A O 1
ATOM 1475 N N . LYS A 1 183 ? -63.236 -2.667 91.843 1.00 67.88 183 LYS A N 1
ATOM 1476 C CA . LYS A 1 183 ? -63.982 -3.918 92.049 1.00 67.88 183 LYS A CA 1
ATOM 1477 C C . LYS A 1 183 ? -63.315 -5.163 91.439 1.00 67.88 183 LYS A C 1
ATOM 1479 O O . LYS A 1 183 ? -63.414 -6.243 92.020 1.00 67.88 183 LYS A O 1
ATOM 1484 N N . LYS A 1 184 ? -62.649 -5.058 90.278 1.00 72.69 184 LYS A N 1
ATOM 1485 C CA . LYS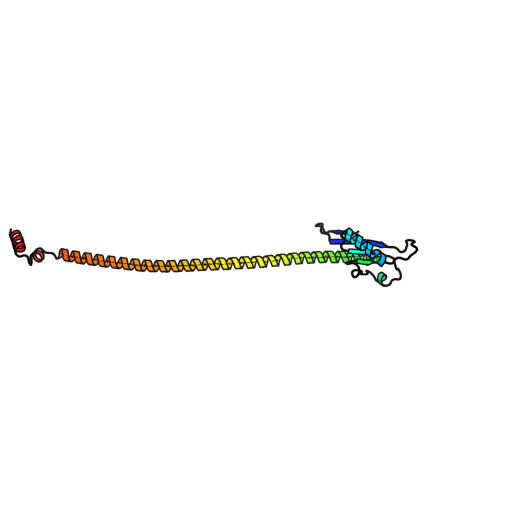 A 1 184 ? -61.863 -6.170 89.700 1.00 72.69 184 LYS A CA 1
ATOM 1486 C C . LYS A 1 184 ? -60.528 -6.355 90.435 1.00 72.69 184 LYS A C 1
ATOM 1488 O O . LYS A 1 184 ? -60.125 -7.496 90.648 1.00 72.69 184 LYS A O 1
ATOM 1493 N N . LEU A 1 185 ? -59.888 -5.264 90.858 1.00 75.88 185 LEU A N 1
ATOM 1494 C CA . LEU A 1 185 ? -58.620 -5.262 91.600 1.00 75.88 185 LEU A CA 1
ATOM 1495 C C . LEU A 1 185 ? -58.740 -5.858 93.011 1.00 75.88 185 LEU A C 1
ATOM 1497 O O . LEU A 1 185 ? -57.822 -6.530 93.477 1.00 75.88 185 LEU A O 1
ATOM 1501 N N . THR A 1 186 ? -59.875 -5.662 93.684 1.00 76.44 186 THR A N 1
ATOM 1502 C CA . THR A 1 186 ? -60.114 -6.145 95.056 1.00 76.44 186 THR A CA 1
ATOM 1503 C C . THR A 1 186 ? -60.865 -7.478 95.118 1.00 76.44 186 THR A C 1
ATOM 1505 O O . THR A 1 186 ? -61.081 -8.007 96.207 1.00 76.44 186 THR A O 1
ATOM 1508 N N . LYS A 1 187 ? -61.227 -8.072 93.968 1.00 77.81 187 LYS A N 1
ATOM 1509 C CA . LYS A 1 187 ? -62.089 -9.269 93.866 1.00 77.81 187 LYS A CA 1
ATOM 1510 C C . LYS A 1 187 ? -61.632 -10.449 94.738 1.00 77.81 187 LYS A C 1
ATOM 1512 O O . LYS A 1 187 ? -62.478 -11.152 95.281 1.00 77.81 187 LYS A O 1
ATOM 1517 N N . ASN A 1 188 ? -60.320 -10.637 94.891 1.00 79.38 188 ASN A N 1
ATOM 1518 C CA . ASN A 1 188 ? -59.717 -11.710 95.694 1.00 79.38 188 ASN A CA 1
ATOM 1519 C C . ASN A 1 188 ? -58.969 -11.184 96.938 1.00 79.38 188 ASN A C 1
ATOM 1521 O O . ASN A 1 188 ? -58.169 -11.908 97.524 1.00 79.38 188 ASN A O 1
ATOM 1525 N N . ASN A 1 189 ? -59.194 -9.926 97.333 1.00 83.50 189 ASN A N 1
ATOM 1526 C CA . ASN A 1 189 ? -58.573 -9.305 98.502 1.00 83.50 189 ASN A CA 1
ATOM 1527 C C . ASN A 1 189 ? -59.665 -8.691 99.399 1.00 83.50 189 ASN A C 1
ATOM 1529 O O . ASN A 1 189 ? -59.990 -7.509 99.247 1.00 83.50 189 ASN A O 1
ATOM 1533 N N . PRO A 1 190 ? -60.238 -9.491 100.322 1.00 78.69 190 PRO A N 1
ATOM 1534 C CA . PRO A 1 190 ? -61.346 -9.063 101.173 1.00 78.69 190 PRO A CA 1
ATOM 1535 C C . PRO A 1 190 ? -61.006 -7.808 101.980 1.00 78.69 190 PRO A C 1
ATOM 1537 O O . PRO A 1 190 ? -61.802 -6.881 102.031 1.00 78.69 190 PRO A O 1
ATOM 1540 N N . THR A 1 191 ? -59.787 -7.739 102.522 1.00 82.19 191 THR A N 1
ATOM 1541 C CA . THR A 1 191 ? -59.307 -6.621 103.342 1.00 82.19 191 THR A CA 1
ATOM 1542 C C . THR A 1 191 ? -59.267 -5.303 102.573 1.00 82.19 191 THR A C 1
ATOM 1544 O O . THR A 1 191 ? -59.673 -4.270 103.097 1.00 82.19 191 THR A O 1
ATOM 1547 N N . MET A 1 192 ? -58.774 -5.316 101.330 1.00 82.75 192 MET A N 1
ATOM 1548 C CA . MET A 1 192 ? -58.733 -4.104 100.506 1.00 82.75 192 MET A CA 1
ATOM 1549 C C . MET A 1 192 ? -60.118 -3.711 100.005 1.00 82.75 192 MET A C 1
ATOM 1551 O O . MET A 1 192 ? -60.394 -2.523 99.912 1.00 82.75 192 MET A O 1
ATOM 1555 N N . LYS A 1 193 ? -60.995 -4.682 99.728 1.00 81.25 193 LYS A N 1
ATOM 1556 C CA . LYS A 1 193 ? -62.383 -4.406 99.352 1.00 81.25 193 LYS A CA 1
ATOM 1557 C C . LYS A 1 193 ? -63.109 -3.618 100.448 1.00 81.25 193 LYS A C 1
ATOM 1559 O O . LYS A 1 193 ? -63.608 -2.540 100.164 1.00 81.25 193 LYS A O 1
ATOM 1564 N N . THR A 1 194 ? -63.056 -4.092 101.695 1.00 79.44 194 THR A N 1
ATOM 1565 C CA . THR A 1 194 ? -63.688 -3.410 102.838 1.00 79.44 194 THR A CA 1
ATOM 1566 C C . THR A 1 194 ? -63.166 -1.984 103.013 1.00 79.44 194 THR A C 1
ATOM 1568 O O . THR A 1 194 ? -63.952 -1.062 103.178 1.00 79.44 194 THR A O 1
ATOM 1571 N N . LYS A 1 195 ? -61.848 -1.776 102.890 1.00 81.00 195 LYS A N 1
ATOM 1572 C CA . LYS A 1 195 ? -61.248 -0.438 103.009 1.00 81.00 195 LYS A CA 1
ATOM 1573 C C . LYS A 1 195 ? -61.684 0.543 101.920 1.00 81.00 195 LYS A C 1
ATOM 1575 O O . LYS A 1 195 ? -61.689 1.737 102.184 1.00 81.00 195 LYS A O 1
ATOM 1580 N N . PHE A 1 196 ? -61.973 0.077 100.704 1.00 79.81 196 PHE A N 1
ATOM 1581 C CA . PHE A 1 196 ? -62.479 0.947 99.637 1.00 79.81 196 PHE A CA 1
ATOM 1582 C C . PHE A 1 196 ? -63.985 1.206 99.784 1.00 79.81 196 PHE A C 1
ATOM 1584 O O . PHE A 1 196 ? -64.398 2.348 99.609 1.00 79.81 196 PHE A O 1
ATOM 1591 N N . ASP A 1 197 ? -64.768 0.196 100.181 1.00 79.88 197 ASP A N 1
ATOM 1592 C CA . ASP A 1 197 ? -66.211 0.333 100.438 1.00 79.88 197 ASP A CA 1
ATOM 1593 C C . ASP A 1 197 ? -66.476 1.353 101.582 1.00 79.88 197 ASP A C 1
ATOM 1595 O O . ASP A 1 197 ? -67.337 2.219 101.460 1.00 79.88 197 ASP A O 1
ATOM 1599 N N . GLU A 1 198 ? -65.661 1.346 102.648 1.00 78.62 198 GLU A N 1
ATOM 1600 C CA . GLU A 1 198 ? -65.724 2.315 103.767 1.00 78.62 198 GLU A CA 1
ATOM 1601 C C . GLU A 1 198 ? -65.427 3.777 103.365 1.00 78.62 198 GLU A C 1
ATOM 1603 O O . GLU A 1 198 ? -65.787 4.708 104.091 1.00 78.62 198 GLU A O 1
ATOM 1608 N N . ILE A 1 199 ? -64.730 3.994 102.244 1.00 76.56 199 ILE A N 1
ATOM 1609 C CA . ILE A 1 199 ? -64.401 5.332 101.725 1.00 76.56 199 ILE A CA 1
ATOM 1610 C C . ILE A 1 199 ? -65.522 5.857 100.813 1.00 76.56 199 ILE A C 1
ATOM 1612 O O . ILE A 1 199 ? -65.718 7.067 100.766 1.00 76.56 199 ILE A O 1
ATOM 1616 N N . GLU A 1 200 ? -66.259 4.978 100.121 1.00 70.12 200 GLU A N 1
ATOM 1617 C CA . GLU A 1 200 ? -67.409 5.347 99.273 1.00 70.12 200 GLU A CA 1
ATOM 1618 C C . GLU A 1 200 ? -68.699 5.627 100.070 1.00 70.12 200 GLU A C 1
ATOM 1620 O O . GLU A 1 200 ? -69.559 6.352 99.577 1.00 70.12 200 GLU A O 1
ATOM 1625 N N . GLU A 1 201 ? -68.852 5.095 101.291 1.00 58.91 201 GLU A N 1
ATOM 1626 C CA . GLU A 1 201 ? -70.032 5.333 102.151 1.00 58.91 201 GLU A CA 1
ATOM 1627 C C . GLU A 1 201 ? -70.000 6.664 102.946 1.00 58.91 201 GLU A C 1
ATOM 1629 O O . GLU A 1 201 ? -70.919 6.940 103.722 1.00 58.91 201 GLU A O 1
ATOM 1634 N N . LYS A 1 202 ? -68.971 7.503 102.758 1.00 50.38 202 LYS A N 1
ATOM 1635 C CA . LYS A 1 202 ? -68.877 8.869 103.314 1.00 50.38 202 LYS A CA 1
ATOM 1636 C C . LYS A 1 202 ? -69.236 9.936 102.289 1.00 50.38 202 LYS A C 1
ATOM 1638 O O . LYS A 1 202 ? -69.881 10.921 102.713 1.00 50.38 202 LYS A O 1
#

Sequence (202 aa):
MYREADESKTEIISVMFEMKNEGDETSTKKKNEDFLNKLDADRNKKGCEYAVLVSLLEADNELYNTGIVDMSYKYPKMYVIRPQFFIPIITLLRNAAVNAMQYKSELAVVKAQNIDVTNFENELNDFRESFGRNFRLASEKFKAAVDSIDKSIIQLQKTKENLIRSEDNLRIANNKADDLTVKKLTKNNPTMKTKFDEIEEK